Protein 1KMV (pdb70)

B-factor: mean 22.67, std 14.04, range [7.05, 94.53]

Organism: Homo sapiens (NCBI:txid9606)

CATH classification: 3.40.430.10

Radius of gyration: 15.72 Å; Cα contacts (8 Å, |Δi|>4): 373; chains: 1; bounding box: 36×33×38 Å

Secondary structure (P-SEA, 3-state):
cccccccccccccccccccccccccccaaaaaaaaaaacccccccbbbbbbbcaaaaaaccccccccccbbbbbbbccccccccccccccccaaaaaaaaacccccccccbbbbcccaaaaaaaaacccbbbbbcccccccccccccccccccccccccccccccccccccccccccbbbbbbcc

Sequence (185 aa):
VGSLNCIVAVSQNMGIIGGKNGDLPWPPLRNEFRYFQRMTTTSSVEGKQNLVIMGKKTWFSIPEKNRPLKGRINLVLSRELKEPPQGAHFLSRSLDDALKLTEQPELANKVDMVWIVGGSSVYKEAMNHPGHLKLFVTRIMQDFESDTFFPEIDLEKYKLLPEYPGVLSDVQEEKGIKYKFEVYEKN

Solvent-accessible surface area: 9937 Å² total

InterPro domains:
  IPR001796 Dihydrofolate reductase domain [PF00186] (5-185)
  IPR001796 Dihydrofolate reductase domain [PS51330] (4-185)
  IPR001796 Dihydrofolate reductase domain [cd00209] (5-184)
  IPR012259 Dihydrofolate reductase [PTHR48069] (5-186)
  IPR017925 Dihydrofolate reductase conserved site [PS00075] (16-39)
  IPR024072 Dihydrofolate reductase-like domain superfamily [G3DSA:3.40.430.10] (2-187)
  IPR024072 Dihydrofolate reductase-like domain superfamily [SSF53597] (5-185)

GO terms:
  GO:0005657 replication fork (C, IDA)
  GO:0006207 'de novo' pyrimidine nucleobase biosynthetic process (P, IDA)
  GO:0006260 DNA replication (P, IDA)
  GO:0003729 mRNA binding (F, IDA)
  GO:0004146 dihydrofolate reductase activity (F, IDA)
  GO:0046653 tetrahydrofolate metabolic process (P, IDA)
  GO:0005634 nucleus (C, EXP)
  GO:0004146 dihydrofolate reductase activity (F, EXP)
  GO:0005515 protein binding (F, IPI)
  GO:0005739 mitochondrion (C, HTP)
  GO:0005829 cytosol (C, TAS)
  GO:0070402 NADPH binding (F, IDA)
  GO:0005542 folic acid binding (F, IDA)
  GO:0046452 dihydrofolate metabolic process (P, IDA)
  GO:0046654 tetrahydrofolate biosynthetic process (P, IDA)
  GO:0006729 tetrahydrobiopterin biosynthetic process (P, IMP)
  GO:0000900 mRNA regulatory element binding translation repressor activity (F, IDA)
  GO:0017148 negative regulation of translation (P, IDA)
  GO:1990825 sequence-specific mRNA binding (F, IDA)

Foldseek 3Di:
DAEAEEEAEAEPVQFAAAPLEGLDPDDVVVVVVVLCVQFDDPDPQAGAEEEEEPSVQVRDPPVCPPPPNHQYEYADPPDPADPPRHDYYDPAVVVVVVVCVDPVHVVRHYYYYYYDDAVNLVRSVPDPDKYKYKYKYFHHDGDHDGGHDDDDCVFKDWDPDDPPADQDWDDDPRIIIGIIMIIGD

Structure (mmCIF, N/CA/C/O backbone):
data_1KMV
#
_entry.id   1KMV
#
_cell.length_a   41.300
_cell.length_b   54.990
_cell.length_c   82.680
_cell.angle_alpha   90.00
_cell.angle_beta   90.00
_cell.angle_gamma   90.00
#
_symmetry.space_group_name_H-M   'P 21 21 21'
#
loop_
_entity.id
_entity.type
_entity.pdbx_description
1 polymer 'DIHYDROFOLATE REDUCTASE'
2 non-polymer 'SULFATE ION'
3 non-polymer (Z)-6-(2-[2,5-DIMETHOXYPHENYL]ETHEN-1-YL)-2,4-DIAMINO-5-METHYLPYRIDO[2,3-D]PYRIMIDINE
4 non-polymer 'NADPH DIHYDRO-NICOTINAMIDE-ADENINE-DINUCLEOTIDE PHOSPHATE'
5 non-polymer 'DIMETHYL SULFOXIDE'
6 water water
#
loop_
_atom_site.group_PDB
_atom_site.id
_atom_site.type_symbol
_atom_site.label_atom_id
_atom_site.label_alt_id
_atom_site.label_comp_id
_atom_site.label_asym_id
_atom_site.label_entity_id
_atom_site.label_seq_id
_atom_site.pdbx_PDB_ins_code
_atom_site.Cartn_x
_atom_site.Cartn_y
_atom_site.Cartn_z
_atom_site.occupancy
_atom_site.B_iso_or_equiv
_atom_site.auth_seq_id
_atom_site.auth_comp_id
_atom_site.auth_asym_id
_atom_site.auth_atom_id
_atom_site.pdbx_PDB_model_num
ATOM 1 N N . VAL A 1 1 ? 35.807 21.993 40.430 1.00 64.50 1 VAL A N 1
ATOM 2 C CA . VAL A 1 1 ? 34.583 22.486 39.805 1.00 51.73 1 VAL A CA 1
ATOM 3 C C . VAL A 1 1 ? 34.687 22.279 38.291 1.00 48.51 1 VAL A C 1
ATOM 4 O O . VAL A 1 1 ? 35.615 22.644 37.557 1.00 54.83 1 VAL A O 1
ATOM 8 N N . GLY A 1 2 ? 33.630 21.600 37.815 1.00 35.80 2 GLY A N 1
ATOM 9 C CA . GLY A 1 2 ? 33.683 21.133 36.455 1.00 39.39 2 GLY A CA 1
ATOM 10 C C . GLY A 1 2 ? 33.208 22.128 35.424 1.00 32.73 2 GLY A C 1
ATOM 11 O O . GLY A 1 2 ? 33.544 23.307 35.401 1.00 49.50 2 GLY A O 1
ATOM 12 N N . SER A 1 3 ? 32.424 21.588 34.490 1.00 26.07 3 SER A N 1
ATOM 13 C CA . SER A 1 3 ? 32.046 22.345 33.319 1.00 22.44 3 SER A CA 1
ATOM 14 C C . SER A 1 3 ? 30.899 23.321 33.552 1.00 18.05 3 SER A C 1
ATOM 15 O O . SER A 1 3 ? 30.190 23.109 34.520 1.00 19.12 3 SER A O 1
ATOM 18 N N . LEU A 1 4 ? 30.770 24.267 32.669 1.00 17.60 4 LEU A N 1
ATOM 19 C CA . LEU A 1 4 ? 29.689 25.281 32.594 1.00 15.55 4 LEU A CA 1
ATOM 20 C C . LEU A 1 4 ? 28.771 24.970 31.426 1.00 13.40 4 LEU A C 1
ATOM 21 O O . LEU A 1 4 ? 29.165 24.710 30.272 1.00 14.92 4 LEU A O 1
ATOM 26 N N . ASN A 1 5 ? 27.487 24.870 31.681 1.00 10.23 5 ASN A N 1
ATOM 27 C CA . ASN A 1 5 ? 26.474 24.361 30.800 1.00 10.42 5 ASN A CA 1
ATOM 28 C C . ASN A 1 5 ? 25.213 25.212 30.970 1.00 10.42 5 ASN A C 1
ATOM 29 O O . ASN A 1 5 ? 24.930 25.606 32.089 1.00 13.36 5 ASN A O 1
ATOM 34 N N . CYS A 1 6 ? 24.494 25.437 29.904 1.00 9.48 6 CYS A N 1
ATOM 35 C CA . CYS A 1 6 ? 23.165 25.984 29.939 1.00 8.66 6 CYS A CA 1
ATOM 36 C C . CYS A 1 6 ? 22.189 24.910 29.512 1.00 8.07 6 CYS A C 1
ATOM 37 O O . CYS A 1 6 ? 22.524 24.086 28.660 1.00 8.86 6 CYS A O 1
ATOM 40 N N . ILE A 1 7 ? 21.009 24.925 30.066 1.00 7.46 7 ILE A N 1
ATOM 41 C CA . ILE A 1 7 ? 19.937 24.006 29.653 1.00 7.33 7 ILE A CA 1
ATOM 42 C C . ILE A 1 7 ? 18.652 24.799 29.562 1.00 7.05 7 ILE A C 1
ATOM 43 O O . ILE A 1 7 ? 18.350 25.601 30.460 1.00 7.49 7 ILE A O 1
ATOM 48 N N . VAL A 1 8 ? 17.932 24.610 28.467 1.00 7.16 8 VAL A N 1
ATOM 49 C CA . VAL A 1 8 ? 16.722 25.355 28.152 1.00 7.18 8 VAL A CA 1
ATOM 50 C C . VAL A 1 8 ? 15.809 24.489 27.321 1.00 7.41 8 VAL A C 1
ATOM 51 O O . VAL A 1 8 ? 16.264 23.610 26.582 1.00 8.02 8 VAL A O 1
ATOM 55 N N . ALA A 1 9 ? 14.524 24.781 27.386 1.00 8.40 9 ALA A N 1
ATOM 56 C CA . ALA A 1 9 ? 13.510 24.315 26.443 1.00 8.75 9 ALA A CA 1
ATOM 57 C C . ALA A 1 9 ? 12.964 25.548 25.764 1.00 8.73 9 ALA A C 1
ATOM 58 O O . ALA A 1 9 ? 12.609 26.539 26.432 1.00 9.87 9 ALA A O 1
ATOM 60 N N . VAL A 1 10 ? 12.825 25.514 24.434 1.00 9.24 10 VAL A N 1
ATOM 61 C CA . VAL A 1 10 ? 12.486 26.695 23.642 1.00 9.93 10 VAL A CA 1
ATOM 62 C C . VAL A 1 10 ? 11.473 26.325 22.581 1.00 9.54 10 VAL A C 1
ATOM 63 O O . VAL A 1 10 ? 11.567 25.289 21.938 1.00 11.75 10 VAL A O 1
ATOM 70 N N . SER A 1 11 ? 10.498 27.213 22.405 1.00 10.47 11 SER A N 1
ATOM 71 C CA . SER A 1 11 ? 9.550 27.041 21.280 1.00 11.40 11 SER A CA 1
ATOM 72 C C . SER A 1 11 ? 10.223 27.402 19.965 1.00 11.85 11 SER A C 1
ATOM 73 O O . SER A 1 11 ? 11.288 27.963 19.905 1.00 11.61 11 SER A O 1
ATOM 76 N N . GLN A 1 12 ? 9.455 27.148 18.863 1.00 13.04 12 GLN A N 1
ATOM 77 C CA . GLN A 1 12 ? 9.955 27.446 17.538 1.00 14.47 12 GLN A CA 1
ATOM 78 C C . GLN A 1 12 ? 10.248 28.926 17.360 1.00 13.91 12 GLN A C 1
ATOM 79 O O . GLN A 1 12 ? 11.153 29.318 16.613 1.00 15.91 12 GLN A O 1
ATOM 87 N N . ASN A 1 13 ? 9.468 29.772 18.046 1.00 13.08 13 ASN A N 1
ATOM 88 C CA . ASN A 1 13 ? 9.629 31.209 18.034 1.00 15.47 13 ASN A CA 1
ATOM 89 C C . ASN A 1 13 ? 10.571 31.704 19.142 1.00 13.77 13 ASN A C 1
ATOM 90 O O . ASN A 1 13 ? 10.565 32.900 19.469 1.00 15.25 13 ASN A O 1
ATOM 95 N N . MET A 1 14 ? 11.365 30.825 19.687 1.00 11.84 14 MET A N 1
ATOM 96 C CA . MET A 1 14 ? 12.422 31.097 20.643 1.00 11.66 14 MET A CA 1
ATOM 97 C C . MET A 1 14 ? 11.897 31.483 22.022 1.00 11.04 14 MET A C 1
ATOM 98 O O . MET A 1 14 ? 12.625 32.020 22.866 1.00 11.68 14 MET A O 1
ATOM 103 N N . GLY A 1 15 ? 10.637 31.159 22.285 1.00 10.69 15 GLY A N 1
ATOM 104 C CA . GLY A 1 15 ? 10.064 31.500 23.565 1.00 10.86 15 GLY A CA 1
ATOM 105 C C . GLY A 1 15 ? 10.400 30.550 24.674 1.00 9.94 15 GLY A C 1
ATOM 106 O O . GLY A 1 15 ? 10.526 29.348 24.457 1.00 10.88 15 GLY A O 1
ATOM 107 N N . ILE A 1 16 ? 10.623 31.108 25.850 1.00 10.30 16 ILE A N 1
ATOM 108 C CA A ILE A 1 16 ? 10.939 30.284 27.029 0.50 11.34 16 ILE A CA 1
ATOM 109 C CA B ILE A 1 16 ? 10.924 30.384 27.081 0.50 11.04 16 ILE A CA 1
ATOM 110 C C A ILE A 1 16 ? 9.878 30.466 28.118 0.50 13.49 16 ILE A C 1
ATOM 111 C C B ILE A 1 16 ? 10.106 30.845 28.280 0.50 14.66 16 ILE A C 1
ATOM 112 O O A ILE A 1 16 ? 9.662 29.508 28.885 0.50 9.98 16 ILE A O 1
ATOM 113 O O B ILE A 1 16 ? 10.376 30.528 29.460 0.50 12.42 16 ILE A O 1
ATOM 118 N N A GLY A 1 17 ? 9.233 31.646 28.232 0.50 10.99 17 GLY A N 1
ATOM 119 N N B GLY A 1 17 ? 9.052 31.657 28.012 0.50 14.47 17 GLY A N 1
ATOM 120 C CA A GLY A 1 17 ? 8.296 32.019 29.269 0.50 14.96 17 GLY A CA 1
ATOM 121 C CA B GLY A 1 17 ? 8.284 31.999 29.228 0.50 14.95 17 GLY A CA 1
ATOM 122 C C . GLY A 1 17 ? 7.128 32.870 28.774 1.00 15.12 17 GLY A C 1
ATOM 123 O O . GLY A 1 17 ? 7.225 33.541 27.757 1.00 14.48 17 GLY A O 1
ATOM 124 N N . LYS A 1 18 ? 6.038 32.835 29.576 1.00 16.08 18 LYS A N 1
ATOM 125 C CA . LYS A 1 18 ? 4.858 33.657 29.310 1.00 17.84 18 LYS A CA 1
ATOM 126 C C . LYS A 1 18 ? 4.241 33.921 30.677 1.00 19.03 18 LYS A C 1
ATOM 127 O O . LYS A 1 18 ? 3.852 32.986 31.367 1.00 20.77 18 LYS A O 1
ATOM 133 N N . ASN A 1 19 ? 4.139 35.174 31.074 1.00 21.99 19 ASN A N 1
ATOM 134 C CA . ASN A 1 19 ? 3.529 35.546 32.355 1.00 28.65 19 ASN A CA 1
ATOM 135 C C . ASN A 1 19 ? 4.069 34.754 33.522 1.00 30.47 19 ASN A C 1
ATOM 136 O O . ASN A 1 19 ? 3.359 34.350 34.430 1.00 34.74 19 ASN A O 1
ATOM 141 N N . GLY A 1 20 ? 5.360 34.505 33.544 1.00 24.81 20 GLY A N 1
ATOM 142 C CA . GLY A 1 20 ? 6.042 33.840 34.640 1.00 28.17 20 GLY A CA 1
ATOM 143 C C . GLY A 1 20 ? 5.865 32.348 34.681 1.00 28.31 20 GLY A C 1
ATOM 144 O O . GLY A 1 20 ? 6.282 31.716 35.657 1.00 35.67 20 GLY A O 1
ATOM 145 N N . ASP A 1 21 ? 5.305 31.751 33.653 1.00 23.70 21 ASP A N 1
ATOM 146 C CA . ASP A 1 21 ? 5.139 30.321 33.517 1.00 21.65 21 ASP A CA 1
ATOM 147 C C . ASP A 1 21 ? 5.699 29.891 32.175 1.00 17.68 21 ASP A C 1
ATOM 148 O O . ASP A 1 21 ? 6.168 30.695 31.376 1.00 15.24 21 ASP A O 1
ATOM 150 N N . LEU A 1 22 ? 5.580 28.567 31.984 1.00 19.56 22 LEU A N 1
ATOM 151 C CA . LEU A 1 22 ? 5.988 28.064 30.666 1.00 17.41 22 LEU A CA 1
ATOM 152 C C . LEU A 1 22 ? 5.011 28.433 29.574 1.00 18.59 22 LEU A C 1
ATOM 153 O O . LEU A 1 22 ? 3.818 28.584 29.904 1.00 19.62 22 LEU A O 1
ATOM 158 N N . PRO A 1 23 ? 5.466 28.621 28.355 1.00 16.87 23 PRO A N 1
ATOM 159 C CA . PRO A 1 23 ? 4.518 28.955 27.265 1.00 18.34 23 PRO A CA 1
ATOM 160 C C . PRO A 1 23 ? 3.646 27.769 26.893 1.00 18.63 23 PRO A C 1
ATOM 161 O O . PRO A 1 23 ? 2.606 28.010 26.283 1.00 20.26 23 PRO A O 1
ATOM 165 N N . TRP A 1 24 ? 4.089 26.555 27.158 1.00 16.69 24 TRP A N 1
ATOM 166 C CA . TRP A 1 24 ? 3.426 25.292 26.817 1.00 18.04 24 TRP A CA 1
ATOM 167 C C . TRP A 1 24 ? 2.911 24.637 28.064 1.00 17.81 24 TRP A C 1
ATOM 168 O O . TRP A 1 24 ? 3.347 24.905 29.193 1.00 19.11 24 TRP A O 1
ATOM 179 N N . PRO A 1 25 ? 1.981 23.709 27.924 1.00 19.33 25 PRO A N 1
ATOM 180 C CA . PRO A 1 25 ? 1.547 22.949 29.099 1.00 20.63 25 PRO A CA 1
ATOM 181 C C . PRO A 1 25 ? 2.733 22.136 29.613 1.00 19.28 25 PRO A C 1
ATOM 182 O O . PRO A 1 25 ? 3.695 21.860 28.927 1.00 19.56 25 PRO A O 1
ATOM 189 N N . PRO A 1 26 ? 2.644 21.685 30.874 1.00 19.88 26 PRO A N 1
ATOM 190 C CA . PRO A 1 26 ? 3.720 20.914 31.454 1.00 20.23 26 PRO A CA 1
ATOM 191 C C . PRO A 1 26 ? 3.958 19.630 30.677 1.00 17.47 26 PRO A C 1
ATOM 192 O O . PRO A 1 26 ? 3.091 18.848 30.320 1.00 21.00 26 PRO A O 1
ATOM 196 N N . LEU A 1 27 ? 5.224 19.383 30.342 1.00 17.28 27 LEU A N 1
ATOM 197 C CA . LEU A 1 27 ? 5.694 18.179 29.701 1.00 15.29 27 LEU A CA 1
ATOM 198 C C . LEU A 1 27 ? 6.578 17.375 30.640 1.00 14.93 27 LEU A C 1
ATOM 199 O O . LEU A 1 27 ? 7.759 17.603 30.801 1.00 14.37 27 LEU A O 1
ATOM 204 N N . ARG A 1 28 ? 5.961 16.404 31.339 1.00 17.12 28 ARG A N 1
ATOM 205 C CA . ARG A 1 28 ? 6.625 15.750 32.460 1.00 17.43 28 ARG A CA 1
ATOM 206 C C . ARG A 1 28 ? 7.926 15.091 32.076 1.00 15.91 28 ARG A C 1
ATOM 207 O O . ARG A 1 28 ? 8.932 15.148 32.777 1.00 16.84 28 ARG A O 1
ATOM 215 N N . ASN A 1 29 ? 7.927 14.468 30.904 1.00 14.80 29 ASN A N 1
ATOM 216 C CA . ASN A 1 29 ? 9.135 13.775 30.514 1.00 14.66 29 ASN A CA 1
ATOM 217 C C . ASN A 1 29 ? 10.267 14.704 30.059 1.00 12.67 29 ASN A C 1
ATOM 218 O O . ASN A 1 29 ? 11.455 14.389 30.157 1.00 13.28 29 ASN A O 1
ATOM 223 N N . GLU A 1 30 ? 9.924 15.894 29.585 1.00 11.61 30 GLU A N 1
ATOM 224 C CA . GLU A 1 30 ? 10.939 16.940 29.365 1.00 10.64 30 GLU A CA 1
ATOM 225 C C . GLU A 1 30 ? 11.533 17.385 30.696 1.00 10.40 30 GLU A C 1
ATOM 226 O O . GLU A 1 30 ? 12.749 17.569 30.803 1.00 10.41 30 GLU A O 1
ATOM 232 N N . PHE A 1 31 ? 10.717 17.548 31.709 1.00 11.07 31 PHE A N 1
ATOM 233 C CA . PHE A 1 31 ? 11.223 17.820 33.048 1.00 10.61 31 PHE A CA 1
ATOM 234 C C . PHE A 1 31 ? 12.141 16.704 33.546 1.00 9.63 31 PHE A C 1
ATOM 235 O O . PHE A 1 31 ? 13.123 16.984 34.219 1.00 10.21 31 PHE A O 1
ATOM 243 N N . ARG A 1 32 ? 11.802 15.465 33.226 1.00 10.67 32 ARG A N 1
ATOM 244 C CA . ARG A 1 32 ? 12.632 14.351 33.646 1.00 11.47 32 ARG A CA 1
ATOM 245 C C . ARG A 1 32 ? 14.004 14.396 32.986 1.00 10.50 32 ARG A C 1
ATOM 246 O O . ARG A 1 32 ? 15.042 14.061 33.605 1.00 11.43 32 ARG A O 1
ATOM 261 N N . TYR A 1 33 ? 14.046 14.789 31.712 1.00 9.99 33 TYR A N 1
ATOM 262 C CA . TYR A 1 33 ? 15.320 14.972 31.038 1.00 9.98 33 TYR A CA 1
ATOM 263 C C . TYR A 1 33 ? 16.114 16.051 31.723 1.00 8.62 33 TYR A C 1
ATOM 264 O O . TYR A 1 33 ? 17.306 15.888 32.028 1.00 9.06 33 TYR A O 1
ATOM 273 N N . PHE A 1 34 ? 15.520 17.198 31.984 1.00 8.27 34 PHE A N 1
ATOM 274 C CA . PHE A 1 34 ? 16.175 18.275 32.731 1.00 8.57 34 PHE A CA 1
ATOM 275 C C . PHE A 1 34 ? 16.740 17.744 34.044 1.00 8.48 34 PHE A C 1
ATOM 276 O O . PHE A 1 34 ? 17.849 18.097 34.430 1.00 8.39 34 PHE A O 1
ATOM 284 N N . GLN A 1 35 ? 15.921 17.007 34.775 1.00 8.79 35 GLN A N 1
ATOM 285 C CA . GLN A 1 35 ? 16.331 16.484 36.084 1.00 9.39 35 GLN A CA 1
ATOM 286 C C . GLN A 1 35 ? 17.570 15.629 35.948 1.00 9.07 35 GLN A C 1
ATOM 287 O O . GLN A 1 35 ? 18.524 15.709 36.710 1.00 10.03 35 GLN A O 1
ATOM 293 N N . ARG A 1 36 ? 17.562 14.718 34.958 1.00 9.65 36 ARG A N 1
ATOM 294 C CA . ARG A 1 36 ? 18.652 13.799 34.831 1.00 10.19 36 ARG A CA 1
ATOM 295 C C . ARG A 1 36 ? 19.940 14.537 34.465 1.00 9.75 36 ARG A C 1
ATOM 296 O O . ARG A 1 36 ? 21.027 14.280 34.986 1.00 11.08 36 ARG A O 1
ATOM 304 N N . MET A 1 37 ? 19.805 15.456 33.493 1.00 9.54 37 MET A N 1
ATOM 305 C CA . MET A 1 37 ? 21.018 16.144 33.035 1.00 9.62 37 MET A CA 1
ATOM 306 C C . MET A 1 37 ? 21.636 17.000 34.125 1.00 9.06 37 MET A C 1
ATOM 307 O O . MET A 1 37 ? 22.823 17.040 34.317 1.00 9.44 37 MET A O 1
ATOM 312 N N . THR A 1 38 ? 20.766 17.768 34.833 1.00 8.43 38 THR A N 1
ATOM 313 C CA . THR A 1 38 ? 21.281 18.690 35.842 1.00 8.29 38 THR A CA 1
ATOM 314 C C . THR A 1 38 ? 21.689 17.990 37.119 1.00 8.54 38 THR A C 1
ATOM 315 O O . THR A 1 38 ? 22.516 18.550 37.859 1.00 9.79 38 THR A O 1
ATOM 319 N N . THR A 1 39 ? 21.203 16.794 37.407 1.00 9.14 39 THR A N 1
ATOM 320 C CA . THR A 1 39 ? 21.525 16.187 38.703 1.00 10.01 39 THR A CA 1
ATOM 321 C C . THR A 1 39 ? 22.723 15.259 38.606 1.00 11.43 39 THR A C 1
ATOM 322 O O . THR A 1 39 ? 23.423 15.036 39.609 1.00 13.03 39 THR A O 1
ATOM 329 N N . THR A 1 40 ? 22.944 14.659 37.474 1.00 11.26 40 THR A N 1
ATOM 330 C CA . THR A 1 40 ? 23.933 13.597 37.368 1.00 12.77 40 THR A CA 1
ATOM 331 C C . THR A 1 40 ? 25.347 14.130 37.335 1.00 12.69 40 THR A C 1
ATOM 332 O O . THR A 1 40 ? 25.705 14.945 36.518 1.00 12.94 40 THR A O 1
ATOM 336 N N . SER A 1 41 ? 26.167 13.624 38.262 1.00 14.74 41 SER A N 1
ATOM 337 C CA . SER A 1 41 ? 27.578 13.862 38.307 1.00 16.14 41 SER A CA 1
ATOM 338 C C . SER A 1 41 ? 28.338 12.556 38.235 1.00 14.60 41 SER A C 1
ATOM 339 O O . SER A 1 41 ? 27.949 11.578 38.861 1.00 17.01 41 SER A O 1
ATOM 342 N N . SER A 1 42 ? 29.446 12.489 37.537 1.00 15.11 42 SER A N 1
ATOM 343 C CA . SER A 1 42 ? 30.314 11.321 37.494 1.00 17.09 42 SER A CA 1
ATOM 344 C C . SER A 1 42 ? 31.211 11.237 38.716 1.00 15.78 42 SER A C 1
ATOM 345 O O . SER A 1 42 ? 31.842 10.186 38.920 1.00 18.05 42 SER A O 1
ATOM 348 N N . VAL A 1 43 ? 31.316 12.267 39.553 1.00 14.29 43 VAL A N 1
ATOM 349 C CA . VAL A 1 43 ? 32.236 12.309 40.673 1.00 14.57 43 VAL A CA 1
ATOM 350 C C . VAL A 1 43 ? 31.479 12.045 41.949 1.00 13.40 43 VAL A C 1
ATOM 351 O O . VAL A 1 43 ? 30.509 12.748 42.322 1.00 15.63 43 VAL A O 1
ATOM 355 N N . GLU A 1 44 ? 31.843 10.993 42.628 1.00 13.19 44 GLU A N 1
ATOM 356 C CA . GLU A 1 44 ? 31.098 10.557 43.789 1.00 12.17 44 GLU A CA 1
ATOM 357 C C . GLU A 1 44 ? 31.163 11.596 44.875 1.00 12.23 44 GLU A C 1
ATOM 358 O O . GLU A 1 44 ? 32.193 12.226 45.121 1.00 15.10 44 GLU A O 1
ATOM 364 N N . GLY A 1 45 ? 30.022 11.803 45.518 1.00 12.61 45 GLY A N 1
ATOM 365 C CA . GLY A 1 45 ? 29.939 12.724 46.606 1.00 13.54 45 GLY A CA 1
ATOM 366 C C . GLY A 1 45 ? 29.630 14.161 46.207 1.00 12.72 45 GLY A C 1
ATOM 367 O O . GLY A 1 45 ? 29.195 14.950 47.063 1.00 18.27 45 GLY A O 1
ATOM 368 N N . LYS A 1 46 ? 29.869 14.544 45.002 1.00 12.74 46 LYS A N 1
ATOM 369 C CA . LYS A 1 46 ? 29.632 15.940 44.615 1.00 13.50 46 LYS A CA 1
ATOM 370 C C . LYS A 1 46 ? 28.221 16.126 44.182 1.00 11.79 46 LYS A C 1
ATOM 371 O O . LYS A 1 46 ? 27.503 15.166 43.870 1.00 14.67 46 LYS A O 1
ATOM 377 N N . GLN A 1 47 ? 27.798 17.392 44.149 1.00 11.03 47 GLN A N 1
ATOM 378 C CA . GLN A 1 47 ? 26.509 17.780 43.596 1.00 11.31 47 GLN A CA 1
ATOM 379 C C . GLN A 1 47 ? 26.796 18.785 42.492 1.00 10.22 47 GLN A C 1
ATOM 380 O O . GLN A 1 47 ? 27.740 19.564 42.581 1.00 11.36 47 GLN A O 1
ATOM 386 N N . ASN A 1 48 ? 25.918 18.833 41.535 1.00 9.63 48 ASN A N 1
ATOM 387 C CA . ASN A 1 48 ? 25.929 19.939 40.582 1.00 8.91 48 ASN A CA 1
ATOM 388 C C . ASN A 1 48 ? 25.266 21.156 41.167 1.00 9.19 48 ASN A C 1
ATOM 389 O O . ASN A 1 48 ? 24.418 21.042 42.040 1.00 10.60 48 ASN A O 1
ATOM 394 N N . LEU A 1 49 ? 25.670 22.320 40.668 1.00 9.32 49 LEU A N 1
ATOM 395 C CA . LEU A 1 49 ? 25.119 23.603 41.018 1.00 10.48 49 LEU A CA 1
ATOM 396 C C . LEU A 1 49 ? 24.165 24.054 39.925 1.00 9.49 49 LEU A C 1
ATOM 397 O O . LEU A 1 49 ? 24.549 24.028 38.748 1.00 11.28 49 LEU A O 1
ATOM 402 N N . VAL A 1 50 ? 22.951 24.443 40.286 1.00 9.19 50 VAL A N 1
ATOM 403 C CA . VAL A 1 50 ? 22.002 25.053 39.351 1.00 8.67 50 VAL A CA 1
ATOM 404 C C . VAL A 1 50 ? 21.920 26.522 39.727 1.00 9.25 50 VAL A C 1
ATOM 405 O O . VAL A 1 50 ? 21.694 26.876 40.874 1.00 10.59 50 VAL A O 1
ATOM 409 N N . ILE A 1 51 ? 22.068 27.372 38.700 1.00 8.83 51 ILE A N 1
ATOM 410 C CA . ILE A 1 51 ? 21.992 28.814 38.829 1.00 9.30 51 ILE A CA 1
ATOM 411 C C . ILE A 1 51 ? 20.784 29.281 38.045 1.00 8.62 51 ILE A C 1
ATOM 412 O O . ILE A 1 51 ? 20.655 28.929 36.868 1.00 9.49 51 ILE A O 1
ATOM 417 N N . MET A 1 52 ? 19.995 30.121 38.662 1.00 9.75 52 MET A N 1
ATOM 418 C CA . MET A 1 52 ? 18.772 30.601 38.012 1.00 9.64 52 MET A CA 1
ATOM 419 C C . MET A 1 52 ? 18.440 31.994 38.499 1.00 11.06 52 MET A C 1
ATOM 420 O O . MET A 1 52 ? 18.791 32.387 39.628 1.00 11.92 52 MET A O 1
ATOM 425 N N . GLY A 1 53 ? 17.701 32.732 37.701 1.00 10.63 53 GLY A N 1
ATOM 426 C CA . GLY A 1 53 ? 17.094 33.975 38.098 1.00 12.56 53 GLY A CA 1
ATOM 427 C C . GLY A 1 53 ? 15.927 33.753 39.011 1.00 11.63 53 GLY A C 1
ATOM 428 O O . GLY A 1 53 ? 15.361 32.669 39.214 1.00 11.86 53 GLY A O 1
ATOM 429 N N . LYS A 1 54 ? 15.473 34.894 39.587 1.00 15.09 54 LYS A N 1
ATOM 430 C CA . LYS A 1 54 ? 14.400 34.849 40.538 1.00 16.73 54 LYS A CA 1
ATOM 431 C C . LYS A 1 54 ? 13.072 34.419 39.939 1.00 16.96 54 LYS A C 1
ATOM 432 O O . LYS A 1 54 ? 12.294 33.654 40.532 1.00 18.03 54 LYS A O 1
ATOM 438 N N . LYS A 1 55 ? 12.729 34.855 38.733 1.00 16.36 55 LYS A N 1
ATOM 439 C CA . LYS A 1 55 ? 11.469 34.436 38.163 1.00 16.46 55 LYS A CA 1
ATOM 440 C C . LYS A 1 55 ? 11.494 32.957 37.857 1.00 14.43 55 LYS A C 1
ATOM 441 O O . LYS A 1 55 ? 10.480 32.272 37.990 1.00 16.78 55 LYS A O 1
ATOM 447 N N . THR A 1 56 ? 12.642 32.420 37.411 1.00 12.50 56 THR A N 1
ATOM 448 C CA . THR A 1 56 ? 12.737 30.991 37.159 1.00 12.48 56 THR A CA 1
ATOM 449 C C . THR A 1 56 ? 12.528 30.211 38.459 1.00 12.69 56 THR A C 1
ATOM 450 O O . THR A 1 56 ? 11.763 29.232 38.485 1.00 13.51 56 THR A O 1
ATOM 454 N N . TRP A 1 57 ? 13.162 30.652 39.552 1.00 12.43 57 TRP A N 1
ATOM 455 C CA . TRP A 1 57 ? 12.945 30.000 40.856 1.00 13.25 57 TRP A CA 1
ATOM 456 C C . TRP A 1 57 ? 11.476 29.904 41.173 1.00 13.68 57 TRP A C 1
ATOM 457 O O . TRP A 1 57 ? 10.951 28.834 41.489 1.00 14.35 57 TRP A O 1
ATOM 468 N N . PHE A 1 58 ? 10.760 31.046 41.071 1.00 16.17 58 PHE A N 1
ATOM 469 C CA . PHE A 1 58 ? 9.357 31.002 41.457 1.00 18.09 58 PHE A CA 1
ATOM 470 C C . PHE A 1 58 ? 8.466 30.322 40.434 1.00 19.07 58 PHE A C 1
ATOM 471 O O . PHE A 1 58 ? 7.301 30.011 40.754 1.00 23.59 58 PHE A O 1
ATOM 479 N N . SER A 1 59 ? 8.972 30.042 39.242 1.00 17.10 59 SER A N 1
ATOM 480 C CA . SER A 1 59 ? 8.211 29.287 38.243 1.00 19.06 59 SER A CA 1
ATOM 481 C C . SER A 1 59 ? 8.256 27.813 38.531 1.00 18.11 59 SER A C 1
ATOM 482 O O . SER A 1 59 ? 7.456 27.084 37.952 1.00 20.39 59 SER A O 1
ATOM 485 N N . ILE A 1 60 ? 9.165 27.348 39.383 1.00 15.98 60 ILE A N 1
ATOM 486 C CA . ILE A 1 60 ? 9.241 25.941 39.744 1.00 15.67 60 ILE A CA 1
ATOM 487 C C . ILE A 1 60 ? 8.225 25.643 40.834 1.00 16.41 60 ILE A C 1
ATOM 488 O O . ILE A 1 60 ? 8.165 26.408 41.801 1.00 17.35 60 ILE A O 1
ATOM 493 N N . PRO A 1 61 ? 7.429 24.595 40.672 1.00 17.40 61 PRO A N 1
ATOM 494 C CA . PRO A 1 61 ? 6.437 24.335 41.710 1.00 19.00 61 PRO A CA 1
ATOM 495 C C . PRO A 1 61 ? 7.073 24.192 43.072 1.00 17.10 61 PRO A C 1
ATOM 496 O O . PRO A 1 61 ? 8.112 23.594 43.191 1.00 16.61 61 PRO A O 1
ATOM 500 N N . GLU A 1 62 ? 6.441 24.730 44.096 1.00 19.33 62 GLU A N 1
ATOM 501 C CA . GLU A 1 62 ? 7.021 24.665 45.423 1.00 19.76 62 GLU A CA 1
ATOM 502 C C . GLU A 1 62 ? 7.364 23.235 45.845 1.00 17.77 62 GLU A C 1
ATOM 503 O O . GLU A 1 62 ? 8.363 23.124 46.576 1.00 18.51 62 GLU A O 1
ATOM 509 N N . LYS A 1 63 ? 6.609 22.213 45.415 1.00 20.49 63 LYS A N 1
ATOM 510 C CA . LYS A 1 63 ? 6.941 20.847 45.823 1.00 20.78 63 LYS A CA 1
ATOM 511 C C . LYS A 1 63 ? 8.279 20.353 45.269 1.00 18.83 63 LYS A C 1
ATOM 512 O O . LYS A 1 63 ? 8.827 19.383 45.785 1.00 23.86 63 LYS A O 1
ATOM 517 N N . ASN A 1 64 ? 8.759 21.053 44.264 1.00 16.44 64 ASN A N 1
ATOM 518 C CA . ASN A 1 64 ? 10.019 20.715 43.638 1.00 16.70 64 ASN A CA 1
ATOM 519 C C . ASN A 1 64 ? 11.153 21.651 44.027 1.00 17.09 64 ASN A C 1
ATOM 520 O O . ASN A 1 64 ? 12.234 21.581 43.415 1.00 22.27 64 ASN A O 1
ATOM 525 N N . ARG A 1 65 ? 10.936 22.529 45.026 1.00 16.39 65 ARG A N 1
ATOM 526 C CA . ARG A 1 65 ? 11.944 23.483 45.396 1.00 16.05 65 ARG A CA 1
ATOM 527 C C . ARG A 1 65 ? 12.485 23.159 46.784 1.00 18.41 65 ARG A C 1
ATOM 528 O O . ARG A 1 65 ? 11.702 22.871 47.715 1.00 19.12 65 ARG A O 1
ATOM 536 N N . PRO A 1 66 ? 13.778 23.188 47.078 1.00 15.25 66 PRO A N 1
ATOM 537 C CA . PRO A 1 66 ? 14.815 23.343 46.054 1.00 14.06 66 PRO A CA 1
ATOM 538 C C . PRO A 1 66 ? 14.874 22.113 45.166 1.00 13.56 66 PRO A C 1
ATOM 539 O O . PRO A 1 66 ? 14.379 21.042 45.546 1.00 16.19 66 PRO A O 1
ATOM 543 N N . LEU A 1 67 ? 15.441 22.271 43.976 1.00 12.33 67 LEU A N 1
ATOM 544 C CA . LEU A 1 67 ? 15.625 21.111 43.100 1.00 11.52 67 LEU A CA 1
ATOM 545 C C . LEU A 1 67 ? 16.463 20.094 43.827 1.00 11.79 67 LEU A C 1
ATOM 546 O O . LEU A 1 67 ? 17.596 20.372 44.219 1.00 12.36 67 LEU A O 1
ATOM 551 N N . LYS A 1 68 ? 15.930 18.899 44.003 1.00 12.32 68 LYS A N 1
ATOM 552 C CA . LYS A 1 68 ? 16.544 17.881 44.849 1.00 13.86 68 LYS A CA 1
ATOM 553 C C . LYS A 1 68 ? 17.864 17.428 44.290 1.00 12.78 68 LYS A C 1
ATOM 554 O O . LYS A 1 68 ? 18.038 17.231 43.060 1.00 13.02 68 LYS A O 1
ATOM 562 N N . GLY A 1 69 ? 18.829 17.180 45.160 1.00 13.32 69 GLY A N 1
ATOM 563 C CA . GLY A 1 69 ? 20.093 16.571 44.714 1.00 13.08 69 GLY A CA 1
ATOM 564 C C . GLY A 1 69 ? 21.038 17.534 44.054 1.00 11.65 69 GLY A C 1
ATOM 565 O O . GLY A 1 69 ? 22.068 17.079 43.566 1.00 12.59 69 GLY A O 1
ATOM 566 N N . ARG A 1 70 ? 20.723 18.825 44.015 1.00 10.74 70 ARG A N 1
ATOM 567 C CA . ARG A 1 70 ? 21.531 19.869 43.382 1.00 9.85 70 ARG A CA 1
ATOM 568 C C . ARG A 1 70 ? 21.639 21.018 44.373 1.00 9.80 70 ARG A C 1
ATOM 569 O O . ARG A 1 70 ? 20.722 21.252 45.177 1.00 11.45 70 ARG A O 1
ATOM 577 N N . ILE A 1 71 ? 22.705 21.767 44.317 1.00 10.19 71 ILE A N 1
ATOM 578 C CA . ILE A 1 71 ? 22.841 23.020 45.055 1.00 10.05 71 ILE A CA 1
ATOM 579 C C . ILE A 1 71 ? 22.150 24.131 44.273 1.00 9.87 71 ILE A C 1
ATOM 580 O O . ILE A 1 71 ? 22.433 24.291 43.082 1.00 11.07 71 ILE A O 1
ATOM 585 N N . ASN A 1 72 ? 21.215 24.819 44.883 1.00 10.32 72 ASN A N 1
ATOM 586 C CA . ASN A 1 72 ? 20.397 25.813 44.162 1.00 10.50 72 ASN A CA 1
ATOM 587 C C . ASN A 1 72 ? 20.840 27.234 44.512 1.00 11.01 72 ASN A C 1
ATOM 588 O O . ASN A 1 72 ? 20.770 27.619 45.694 1.00 12.89 72 ASN A O 1
ATOM 593 N N . LEU A 1 73 ? 21.198 27.987 43.516 1.00 10.83 73 LEU A N 1
ATOM 594 C CA . LEU A 1 73 ? 21.672 29.350 43.658 1.00 11.12 73 LEU A CA 1
ATOM 595 C C . LEU A 1 73 ? 20.755 30.248 42.820 1.00 11.61 73 LEU A C 1
ATOM 596 O O . LEU A 1 73 ? 20.572 29.998 41.619 1.00 12.18 73 LEU A O 1
ATOM 601 N N . VAL A 1 74 ? 20.227 31.306 43.434 1.00 12.99 74 VAL A N 1
ATOM 602 C CA . VAL A 1 74 ? 19.343 32.263 42.794 1.00 14.01 74 VAL A CA 1
ATOM 603 C C . VAL A 1 74 ? 20.098 33.570 42.611 1.00 15.14 74 VAL A C 1
ATOM 604 O O . VAL A 1 74 ? 20.785 34.025 43.530 1.00 17.53 74 VAL A O 1
ATOM 608 N N . LEU A 1 75 ? 19.950 34.166 41.440 1.00 15.37 75 LEU A N 1
ATOM 609 C CA . LEU A 1 75 ? 20.429 35.489 41.120 1.00 17.17 75 LEU A CA 1
ATOM 610 C C . LEU A 1 75 ? 19.347 36.539 41.349 1.00 19.09 75 LEU A C 1
ATOM 611 O O . LEU A 1 75 ? 18.256 36.420 40.807 1.00 20.51 75 LEU A O 1
ATOM 616 N N . SER A 1 76 ? 19.689 37.569 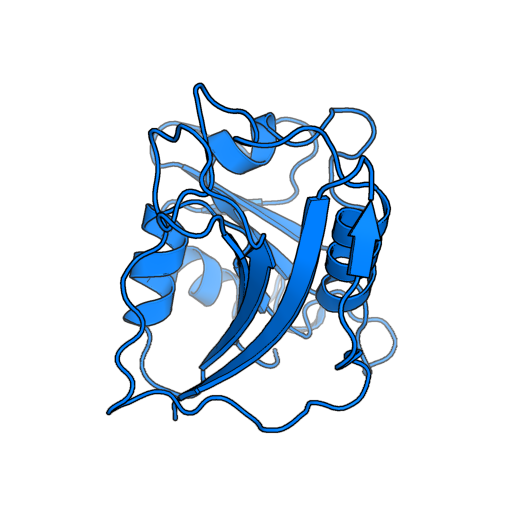42.125 1.00 23.35 76 SER A N 1
ATOM 617 C CA . SER A 1 76 ? 18.794 38.713 42.301 1.00 27.68 76 SER A CA 1
ATOM 618 C C . SER A 1 76 ? 19.645 39.902 42.756 1.00 32.17 76 SER A C 1
ATOM 619 O O . SER A 1 76 ? 20.601 39.725 43.502 1.00 32.02 76 SER A O 1
ATOM 622 N N . ARG A 1 77 ? 19.272 41.095 42.275 1.00 37.57 77 ARG A N 1
ATOM 623 C CA . ARG A 1 77 ? 19.915 42.285 42.831 1.00 48.47 77 ARG A CA 1
ATOM 624 C C . ARG A 1 77 ? 19.025 42.931 43.902 1.00 50.11 77 ARG A C 1
ATOM 625 O O . ARG A 1 77 ? 19.432 43.865 44.615 1.00 65.08 77 ARG A O 1
ATOM 629 N N . GLU A 1 78 ? 17.768 42.475 44.069 1.00 49.37 78 GLU A N 1
ATOM 630 C CA . GLU A 1 78 ? 16.852 43.091 45.052 1.00 55.37 78 GLU A CA 1
ATOM 631 C C . GLU A 1 78 ? 16.693 42.274 46.332 1.00 52.08 78 GLU A C 1
ATOM 632 O O . GLU A 1 78 ? 16.525 42.846 47.415 1.00 56.68 78 GLU A O 1
ATOM 634 N N . LEU A 1 79 ? 16.744 40.925 46.281 1.00 43.74 79 LEU A N 1
ATOM 635 C CA . LEU A 1 79 ? 16.655 40.101 47.466 1.00 39.89 79 LEU A CA 1
ATOM 636 C C . LEU A 1 79 ? 17.922 40.283 48.293 1.00 36.04 79 LEU A C 1
ATOM 637 O O . LEU A 1 79 ? 19.013 40.547 47.807 1.00 39.21 79 LEU A O 1
ATOM 642 N N . LYS A 1 80 ? 17.775 40.141 49.606 1.00 37.33 80 LYS A N 1
ATOM 643 C CA . LYS A 1 80 ? 18.973 40.248 50.437 1.00 38.06 80 LYS A CA 1
ATOM 644 C C . LYS A 1 80 ? 19.328 38.913 51.078 1.00 36.31 80 LYS A C 1
ATOM 645 O O . LYS A 1 80 ? 20.390 38.798 51.703 1.00 37.26 80 LYS A O 1
ATOM 651 N N . GLU A 1 81 ? 18.495 37.911 50.973 1.00 35.78 81 GLU A N 1
ATOM 652 C CA . GLU A 1 81 ? 18.819 36.553 51.397 1.00 34.01 81 GLU A CA 1
ATOM 653 C C . GLU A 1 81 ? 18.230 35.615 50.383 1.00 29.39 81 GLU A C 1
ATOM 654 O O . GLU A 1 81 ? 17.322 36.000 49.615 1.00 31.38 81 GLU A O 1
ATOM 660 N N . PRO A 1 82 ? 18.655 34.367 50.295 1.00 25.49 82 PRO A N 1
ATOM 661 C CA . PRO A 1 82 ? 18.070 33.482 49.287 1.00 22.96 82 PRO A CA 1
ATOM 662 C C . PRO A 1 82 ? 16.591 33.304 49.562 1.00 23.32 82 PRO A C 1
ATOM 663 O O . PRO A 1 82 ? 16.192 33.384 50.735 1.00 26.58 82 PRO A O 1
ATOM 667 N N . PRO A 1 83 ? 15.773 33.078 48.544 1.00 23.21 83 PRO A N 1
ATOM 668 C CA . PRO A 1 83 ? 14.352 32.834 48.802 1.00 23.82 83 PRO A CA 1
ATOM 669 C C . PRO A 1 83 ? 14.250 31.551 49.580 1.00 22.91 83 PRO A C 1
ATOM 670 O O . PRO A 1 83 ? 15.159 30.719 49.497 1.00 22.21 83 PRO A O 1
ATOM 674 N N . GLN A 1 84 ? 13.193 31.439 50.360 1.00 24.36 84 GLN A N 1
ATOM 675 C CA . GLN A 1 84 ? 13.070 30.245 51.189 1.00 26.47 84 GLN A CA 1
ATOM 676 C C . GLN A 1 84 ? 13.210 28.961 50.383 1.00 22.31 84 GLN A C 1
ATOM 677 O O . GLN A 1 84 ? 12.505 28.772 49.382 1.00 21.78 84 GLN A O 1
ATOM 683 N N . GLY A 1 85 ? 14.135 28.124 50.828 1.00 22.58 85 GLY A N 1
ATOM 684 C CA . GLY A 1 85 ? 14.464 26.861 50.201 1.00 20.22 85 GLY A CA 1
ATOM 685 C C . GLY A 1 85 ? 15.689 26.877 49.384 1.00 17.79 85 GLY A C 1
ATOM 686 O O . GLY A 1 85 ? 16.306 25.816 49.173 1.00 18.56 85 GLY A O 1
ATOM 687 N N . ALA A 1 86 ? 16.056 28.034 48.845 1.00 17.10 86 ALA A N 1
ATOM 688 C CA . ALA A 1 86 ? 17.308 28.105 48.067 1.00 15.85 86 ALA A CA 1
ATOM 689 C C . ALA A 1 86 ? 18.527 28.054 48.958 1.00 15.55 86 ALA A C 1
ATOM 690 O O . ALA A 1 86 ? 18.513 28.446 50.123 1.00 20.06 86 ALA A O 1
ATOM 692 N N . HIS A 1 87 ? 19.654 27.627 48.420 1.00 14.56 87 HIS A N 1
ATOM 693 C CA . HIS A 1 87 ? 20.893 27.510 49.191 1.00 15.30 87 HIS A CA 1
ATOM 694 C C . HIS A 1 87 ? 21.750 28.755 49.190 1.00 14.92 87 HIS A C 1
ATOM 695 O O . HIS A 1 87 ? 22.392 29.080 50.208 1.00 16.36 87 HIS A O 1
ATOM 702 N N . PHE A 1 88 ? 21.806 29.481 48.083 1.00 14.40 88 PHE A N 1
ATOM 703 C CA . PHE A 1 88 ? 22.655 30.604 47.911 1.00 14.87 88 PHE A CA 1
ATOM 704 C C . PHE A 1 88 ? 21.979 31.687 47.066 1.00 15.39 88 PHE A C 1
ATOM 705 O O . PHE A 1 88 ? 21.102 31.392 46.282 1.00 14.59 88 PHE A O 1
ATOM 713 N N . LEU A 1 89 ? 22.435 32.927 47.231 1.00 16.58 89 LEU A N 1
ATOM 714 C CA . LEU A 1 89 ? 22.017 34.082 46.499 1.00 18.34 89 LEU A CA 1
ATOM 715 C C . LEU A 1 89 ? 23.231 34.838 45.989 1.00 19.34 89 LEU A C 1
ATOM 716 O O . LEU A 1 89 ? 24.194 35.067 46.801 1.00 21.75 89 LEU A O 1
ATOM 721 N N . SER A 1 90 ? 23.228 35.251 44.739 1.00 19.21 90 SER A N 1
ATOM 722 C CA . SER A 1 90 ? 24.305 36.088 44.216 1.00 20.84 90 SER A CA 1
ATOM 723 C C . SER A 1 90 ? 23.695 37.215 43.383 1.00 24.29 90 SER A C 1
ATOM 724 O O . SER A 1 90 ? 22.551 37.051 42.913 1.00 21.65 90 SER A O 1
ATOM 727 N N . ARG A 1 91 ? 24.435 38.292 43.195 1.00 24.91 91 ARG A N 1
ATOM 728 C CA . ARG A 1 91 ? 23.944 39.445 42.399 1.00 28.91 91 ARG A CA 1
ATOM 729 C C . ARG A 1 91 ? 24.207 39.324 40.910 1.00 32.32 91 ARG A C 1
ATOM 730 O O . ARG A 1 91 ? 23.637 40.089 40.145 1.00 42.85 91 ARG A O 1
ATOM 738 N N . SER A 1 92 ? 25.073 38.413 40.500 1.00 27.85 92 SER A N 1
ATOM 739 C CA . SER A 1 92 ? 25.468 38.314 39.109 1.00 29.65 92 SER A CA 1
ATOM 740 C C . SER A 1 92 ? 26.005 36.933 38.858 1.00 26.32 92 SER A C 1
ATOM 741 O O . SER A 1 92 ? 26.421 36.235 39.772 1.00 22.07 92 SER A O 1
ATOM 744 N N . LEU A 1 93 ? 25.958 36.518 37.609 1.00 27.05 93 LEU A N 1
ATOM 745 C CA . LEU A 1 93 ? 26.567 35.236 37.322 1.00 26.02 93 LEU A CA 1
ATOM 746 C C . LEU A 1 93 ? 28.043 35.275 37.673 1.00 25.88 93 LEU A C 1
ATOM 747 O O . LEU A 1 93 ? 28.567 34.288 38.172 1.00 23.16 93 LEU A O 1
ATOM 752 N N . ASP A 1 94 ? 28.798 36.340 37.418 1.00 31.00 94 ASP A N 1
ATOM 753 C CA . ASP A 1 94 ? 30.223 36.330 37.718 1.00 32.07 94 ASP A CA 1
ATOM 754 C C . ASP A 1 94 ? 30.420 36.104 39.214 1.00 28.55 94 ASP A C 1
ATOM 755 O O . ASP A 1 94 ? 31.323 35.419 39.668 1.00 30.35 94 ASP A O 1
ATOM 760 N N . ASP A 1 95 ? 29.573 36.735 40.018 1.00 30.27 95 ASP A N 1
ATOM 761 C CA . ASP A 1 95 ? 29.729 36.522 41.438 1.00 29.31 95 ASP A CA 1
ATOM 762 C C . ASP A 1 95 ? 29.359 35.105 41.848 1.00 23.03 95 ASP A C 1
ATOM 763 O O . ASP A 1 95 ? 29.963 34.574 42.774 1.00 24.96 95 ASP A O 1
ATOM 768 N N . ALA A 1 96 ? 28.352 34.522 41.220 1.00 21.01 96 ALA A N 1
ATOM 769 C CA . ALA A 1 96 ? 28.014 33.124 41.512 1.00 18.43 96 ALA A CA 1
ATOM 770 C C . ALA A 1 96 ? 29.204 32.219 41.168 1.00 17.80 96 ALA A C 1
ATOM 771 O O . ALA A 1 96 ? 29.485 31.362 41.963 1.00 18.57 96 ALA A O 1
ATOM 773 N N . LEU A 1 97 ? 29.896 32.477 40.038 1.00 20.13 97 LEU A N 1
ATOM 774 C CA . LEU A 1 97 ? 31.033 31.637 39.665 1.00 21.67 97 LEU A CA 1
ATOM 775 C C . LEU A 1 97 ? 32.184 31.858 40.627 1.00 20.34 97 LEU A C 1
ATOM 776 O O . LEU A 1 97 ? 32.855 30.904 40.992 1.00 25.81 97 LEU A O 1
ATOM 781 N N . LYS A 1 98 ? 32.412 33.084 41.079 1.00 21.74 98 LYS A N 1
ATOM 782 C CA . LYS A 1 98 ? 33.403 33.358 42.117 1.00 23.80 98 LYS A CA 1
ATOM 783 C C . LYS A 1 98 ? 33.118 32.531 43.370 1.00 24.59 98 LYS A C 1
ATOM 784 O O . LYS A 1 98 ? 34.023 31.956 43.962 1.00 25.38 98 LYS A O 1
ATOM 789 N N . LEU A 1 99 ? 31.819 32.505 43.712 1.00 25.27 99 LEU A N 1
ATOM 790 C CA . LEU A 1 99 ? 31.439 31.777 44.929 1.00 27.62 99 LEU A CA 1
ATOM 791 C C . LEU A 1 99 ? 31.794 30.307 44.774 1.00 26.46 99 LEU A C 1
ATOM 792 O O . LEU A 1 99 ? 32.194 29.630 45.724 1.00 28.54 99 LEU A O 1
ATOM 797 N N . THR A 1 100 ? 31.690 29.763 43.548 1.00 27.76 100 THR A N 1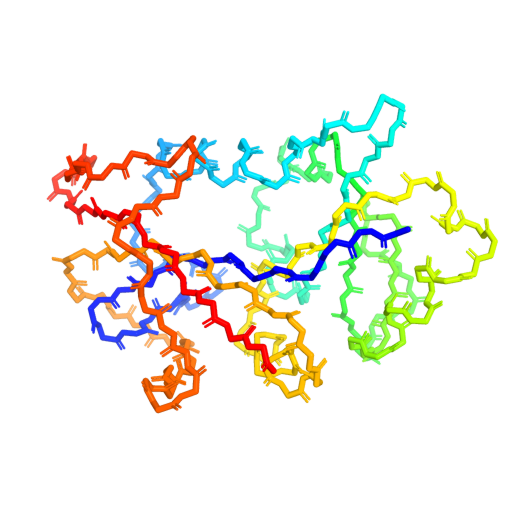
ATOM 798 C CA . THR A 1 100 ? 31.998 28.374 43.317 1.00 31.14 100 THR A CA 1
ATOM 799 C C . THR A 1 100 ? 33.472 28.054 43.554 1.00 31.63 100 THR A C 1
ATOM 800 O O . THR A 1 100 ? 33.746 26.857 43.732 1.00 42.56 100 THR A O 1
ATOM 804 N N . GLU A 1 101 ? 34.265 29.111 43.566 1.00 29.03 101 GLU A N 1
ATOM 805 C CA . GLU A 1 101 ? 35.703 28.969 43.736 1.00 31.63 101 GLU A CA 1
ATOM 806 C C . GLU A 1 101 ? 36.110 29.212 45.171 1.00 32.09 101 GLU A C 1
ATOM 807 O O . GLU A 1 101 ? 37.250 29.002 45.561 1.00 36.14 101 GLU A O 1
ATOM 810 N N . GLN A 1 102 ? 35.154 29.624 46.006 1.00 27.08 102 GLN A N 1
ATOM 811 C CA . GLN A 1 102 ? 35.490 29.858 47.385 1.00 28.20 102 GLN A CA 1
ATOM 812 C C . GLN A 1 102 ? 35.414 28.595 48.192 1.00 25.61 102 GLN A C 1
ATOM 813 O O . GLN A 1 102 ? 34.732 27.630 47.810 1.00 20.60 102 GLN A O 1
ATOM 819 N N . PRO A 1 103 ? 36.108 28.492 49.330 1.00 27.39 103 PRO A N 1
ATOM 820 C CA . PRO A 1 103 ? 36.147 27.251 50.082 1.00 24.22 103 PRO A CA 1
ATOM 821 C C . PRO A 1 103 ? 34.808 26.658 50.505 1.00 19.04 103 PRO A C 1
ATOM 822 O O . PRO A 1 103 ? 34.686 25.447 50.677 1.00 20.02 103 PRO A O 1
ATOM 826 N N . GLU A 1 104 ? 33.776 27.464 50.686 1.00 19.55 104 GLU A N 1
ATOM 827 C CA . GLU A 1 104 ? 32.496 26.883 51.112 1.00 20.78 104 GLU A CA 1
ATOM 828 C C . GLU A 1 104 ? 31.854 26.011 50.027 1.00 18.33 104 GLU A C 1
ATOM 829 O O . GLU A 1 104 ? 30.977 25.191 50.393 1.00 21.60 104 GLU A O 1
ATOM 835 N N . LEU A 1 105 ? 32.215 26.213 48.769 1.00 17.43 105 LEU A N 1
ATOM 836 C CA . LEU A 1 105 ? 31.658 25.448 47.664 1.00 16.87 105 LEU A CA 1
ATOM 837 C C . LEU A 1 105 ? 32.634 24.722 46.774 1.00 16.46 105 LEU A C 1
ATOM 838 O O . LEU A 1 105 ? 32.233 23.789 46.065 1.00 17.82 105 LEU A O 1
ATOM 843 N N . ALA A 1 106 ? 33.866 25.140 46.754 1.00 18.12 106 ALA A N 1
ATOM 844 C CA . ALA A 1 106 ? 34.832 24.646 45.772 1.00 20.56 106 ALA A CA 1
ATOM 845 C C . ALA A 1 106 ? 35.010 23.138 45.800 1.00 20.44 106 ALA A C 1
ATOM 846 O O . ALA A 1 106 ? 35.391 22.599 44.772 1.00 24.97 106 ALA A O 1
ATOM 848 N N . ASN A 1 107 ? 34.846 22.464 46.937 1.00 17.23 107 ASN A N 1
ATOM 849 C CA . ASN A 1 107 ? 34.969 20.999 46.986 1.00 18.75 107 ASN A CA 1
ATOM 850 C C . ASN A 1 107 ? 33.611 20.311 46.901 1.00 16.75 107 ASN A C 1
ATOM 851 O O . ASN A 1 107 ? 33.548 19.073 46.794 1.00 25.51 107 ASN A O 1
ATOM 860 N N . LYS A 1 108 ? 32.494 21.011 46.920 1.00 15.24 108 LYS A N 1
ATOM 861 C CA . LYS A 1 108 ? 31.186 20.380 46.917 1.00 14.33 108 LYS A CA 1
ATOM 862 C C . LYS A 1 108 ? 30.655 20.245 45.487 1.00 12.45 108 LYS A C 1
ATOM 863 O O . LYS A 1 108 ? 29.867 19.340 45.245 1.00 14.94 108 LYS A O 1
ATOM 869 N N . VAL A 1 109 ? 30.976 21.144 44.617 1.00 12.43 109 VAL A N 1
ATOM 870 C CA . VAL A 1 109 ? 30.329 21.304 43.315 1.00 11.84 109 VAL A CA 1
ATOM 871 C C . VAL A 1 109 ? 31.090 20.583 42.231 1.00 12.42 109 VAL A C 1
ATOM 872 O O . VAL A 1 109 ? 32.317 20.721 42.092 1.00 14.70 109 VAL A O 1
ATOM 876 N N . ASP A 1 110 ? 30.331 19.884 41.371 1.00 11.41 110 ASP A N 1
ATOM 877 C CA . ASP A 1 110 ? 30.880 19.336 40.162 1.00 12.59 110 ASP A CA 1
ATOM 878 C C . ASP A 1 110 ? 30.519 20.233 38.965 1.00 12.79 110 ASP A C 1
ATOM 879 O O . ASP A 1 110 ? 31.154 21.257 38.739 1.00 15.25 110 ASP A O 1
ATOM 884 N N . MET A 1 111 ? 29.443 19.944 38.246 1.00 10.74 111 MET A N 1
ATOM 885 C CA . MET A 1 111 ? 29.035 20.720 37.099 1.00 10.95 111 MET A CA 1
ATOM 886 C C . MET A 1 111 ? 28.231 21.946 37.512 1.00 10.39 111 MET A C 1
ATOM 887 O O . MET A 1 111 ? 27.564 21.917 38.531 1.00 11.31 111 MET A O 1
ATOM 892 N N . VAL A 1 112 ? 28.296 22.966 36.680 1.00 10.41 112 VAL A N 1
ATOM 893 C CA . VAL A 1 112 ? 27.486 24.178 36.857 1.00 10.12 112 VAL A CA 1
ATOM 894 C C . VAL A 1 112 ? 26.509 24.233 35.691 1.00 9.99 112 VAL A C 1
ATOM 895 O O . VAL A 1 112 ? 26.905 24.186 34.511 1.00 10.89 112 VAL A O 1
ATOM 899 N N . TRP A 1 113 ? 25.243 24.327 36.029 1.00 9.03 113 TRP A N 1
ATOM 900 C CA . TRP A 1 113 ? 24.152 24.407 35.085 1.00 8.67 113 TRP A CA 1
ATOM 901 C C . TRP A 1 113 ? 23.384 25.702 35.248 1.00 8.99 113 TRP A C 1
ATOM 902 O O . TRP A 1 113 ? 22.862 25.985 36.314 1.00 10.43 113 TRP A O 1
ATOM 913 N N . ILE A 1 114 ? 23.277 26.455 34.165 1.00 8.68 114 ILE A N 1
ATOM 914 C CA . ILE A 1 114 ? 22.467 27.663 34.095 1.00 8.56 114 ILE A CA 1
ATOM 915 C C . ILE A 1 114 ? 21.122 27.222 33.567 1.00 7.97 114 ILE A C 1
ATOM 916 O O . ILE A 1 114 ? 21.038 26.671 32.464 1.00 8.42 114 ILE A O 1
ATOM 921 N N . VAL A 1 115 ? 20.061 27.495 34.327 1.00 8.22 115 VAL A N 1
ATOM 922 C CA . VAL A 1 115 ? 18.747 26.950 34.036 1.00 8.37 115 VAL A CA 1
ATOM 923 C C . VAL A 1 115 ? 17.687 28.030 33.724 1.00 9.06 115 VAL A C 1
ATOM 924 O O . VAL A 1 115 ? 16.514 27.679 33.586 1.00 9.43 115 VAL A O 1
ATOM 928 N N . GLY A 1 116 ? 18.128 29.263 33.575 1.00 9.37 116 GLY A N 1
ATOM 929 C CA . GLY A 1 116 ? 17.290 30.353 33.091 1.00 10.14 116 GLY A CA 1
ATOM 930 C C . GLY A 1 116 ? 17.215 31.475 34.073 1.00 9.34 116 GLY A C 1
ATOM 931 O O . GLY A 1 116 ? 17.693 31.358 35.190 1.00 11.55 116 GLY A O 1
ATOM 932 N N . GLY A 1 117 ? 16.631 32.616 33.680 1.00 10.53 117 GLY A N 1
ATOM 933 C CA . GLY A 1 117 ? 15.940 32.867 32.430 1.00 10.11 117 GLY A CA 1
ATOM 934 C C . GLY A 1 117 ? 16.827 33.600 31.432 1.00 9.92 117 GLY A C 1
ATOM 935 O O . GLY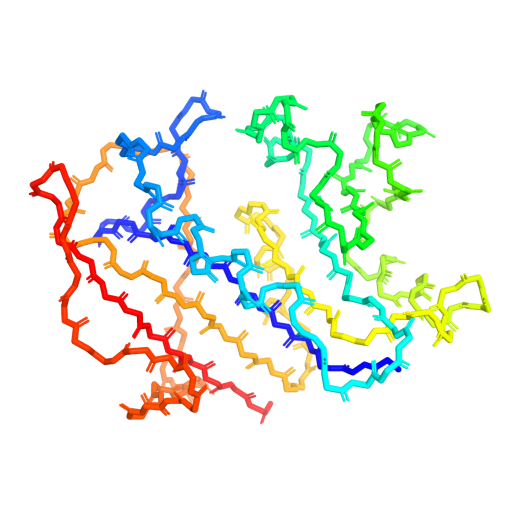 A 1 117 ? 18.030 33.437 31.417 1.00 9.97 117 GLY A O 1
ATOM 936 N N . SER A 1 118 ? 16.173 34.406 30.606 1.00 10.97 118 SER A N 1
ATOM 937 C CA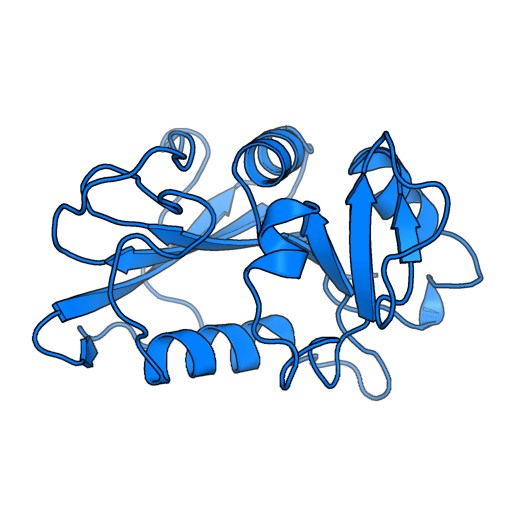 . SER A 1 118 ? 16.806 35.021 29.444 1.00 11.59 118 SER A CA 1
ATOM 938 C C . SER A 1 118 ? 18.113 35.716 29.777 1.00 11.27 118 SER A C 1
ATOM 939 O O . SER A 1 118 ? 19.138 35.530 29.132 1.00 12.18 118 SER A O 1
ATOM 944 N N . SER A 1 119 ? 18.061 36.587 30.786 1.00 12.31 119 SER A N 1
ATOM 945 C CA . SER A 1 119 ? 19.245 37.367 31.112 1.00 13.61 119 SER A CA 1
ATOM 946 C C . SER A 1 119 ? 20.383 36.533 31.616 1.00 12.51 119 SER A C 1
ATOM 947 O O . SER A 1 119 ? 21.551 36.894 31.420 1.00 14.10 119 SER A O 1
ATOM 954 N N . VAL A 1 120 ? 20.084 35.437 32.298 1.00 12.02 120 VAL A N 1
ATOM 955 C CA . VAL A 1 120 ? 21.124 34.557 32.818 1.00 11.96 120 VAL A CA 1
ATOM 956 C C . VAL A 1 120 ? 21.782 33.798 31.682 1.00 11.27 120 VAL A C 1
ATOM 957 O O . VAL A 1 120 ? 22.998 33.649 31.643 1.00 11.45 120 VAL A O 1
ATOM 961 N N . TYR A 1 121 ? 20.983 33.313 30.759 1.00 10.23 121 TYR A N 1
ATOM 962 C CA . TYR A 1 121 ? 21.556 32.671 29.563 1.00 10.45 121 TYR A CA 1
ATOM 963 C C . TYR A 1 121 ? 22.475 33.605 28.800 1.00 10.48 121 TYR A C 1
ATOM 964 O O . TYR A 1 121 ? 23.541 33.275 28.340 1.00 11.16 121 TYR A O 1
ATOM 973 N N . LYS A 1 122 ? 22.042 34.877 28.634 1.00 10.59 122 LYS A N 1
ATOM 974 C CA . LYS A 1 122 ? 22.835 35.867 27.912 1.00 12.15 122 LYS A CA 1
ATOM 975 C C . LYS A 1 122 ? 24.166 36.089 28.632 1.00 12.42 122 LYS A C 1
ATOM 976 O O . LYS A 1 122 ? 25.213 36.168 28.013 1.00 12.86 122 LYS A O 1
ATOM 982 N N . GLU A 1 123 ? 24.117 36.210 29.978 1.00 12.39 123 GLU A N 1
ATOM 983 C CA . GLU A 1 123 ? 25.385 36.402 30.721 1.00 13.89 123 GLU A CA 1
ATOM 984 C C . GLU A 1 123 ? 26.270 35.179 30.569 1.00 13.27 123 GLU A C 1
ATOM 985 O O . GLU A 1 123 ? 27.477 35.316 30.334 1.00 13.88 123 GLU A O 1
ATOM 988 N N . ALA A 1 124 ? 25.736 33.977 30.619 1.00 12.44 124 ALA A N 1
ATOM 989 C CA . ALA A 1 124 ? 26.545 32.785 30.495 1.00 13.18 124 ALA A CA 1
ATOM 990 C C . ALA A 1 124 ? 27.196 32.719 29.131 1.00 12.76 124 ALA A C 1
ATOM 991 O O . ALA A 1 124 ? 28.343 32.297 29.001 1.00 13.75 124 ALA A O 1
ATOM 993 N N . MET A 1 125 ? 26.451 33.120 28.095 1.00 12.17 125 MET A N 1
ATOM 994 C CA . MET A 1 125 ? 26.963 33.068 26.718 1.00 12.51 125 MET A CA 1
ATOM 995 C C . MET A 1 125 ? 28.063 34.071 26.474 1.00 12.61 125 MET A C 1
ATOM 996 O O . MET A 1 125 ? 28.801 33.948 25.497 1.00 16.16 125 MET A O 1
ATOM 1001 N N . ASN A 1 126 ? 28.255 35.049 27.391 1.00 13.87 126 ASN A N 1
ATOM 1002 C CA . ASN A 1 126 ? 29.384 35.963 27.302 1.00 17.33 126 ASN A CA 1
ATOM 1003 C C . ASN A 1 126 ? 30.608 35.430 28.050 1.00 19.61 126 ASN A C 1
ATOM 1004 O O . ASN A 1 126 ? 31.680 36.073 28.056 1.00 25.68 126 ASN A O 1
ATOM 1009 N N . HIS A 1 127 ? 30.550 34.283 28.693 1.00 19.42 127 HIS A N 1
ATOM 1010 C CA . HIS A 1 127 ? 31.680 33.717 29.477 1.00 23.36 127 HIS A CA 1
ATOM 1011 C C . HIS A 1 127 ? 32.643 33.143 28.444 1.00 23.17 127 HIS A C 1
ATOM 1012 O O . HIS A 1 127 ? 32.228 32.325 27.595 1.00 24.85 127 HIS A O 1
ATOM 1019 N N . PRO A 1 128 ? 33.909 33.500 28.496 1.00 34.53 128 PRO A N 1
ATOM 1020 C CA . PRO A 1 128 ? 34.854 32.922 27.544 1.00 31.61 128 PRO A CA 1
ATOM 1021 C C . PRO A 1 128 ? 35.069 31.459 27.890 1.00 29.45 128 PRO A C 1
ATOM 1022 O O . PRO A 1 128 ? 34.937 31.015 29.021 1.00 37.41 128 PRO A O 1
ATOM 1026 N N . GLY A 1 129 ? 35.423 30.703 26.863 1.00 34.32 129 GLY A N 1
ATOM 1027 C CA . GLY A 1 129 ? 35.775 29.321 27.150 1.00 34.15 129 GLY A CA 1
ATOM 1028 C C . GLY A 1 129 ? 34.701 28.331 26.796 1.00 29.03 129 GLY A C 1
ATOM 1029 O O . GLY A 1 129 ? 33.804 28.560 26.016 1.00 31.45 129 GLY A O 1
ATOM 1030 N N . HIS A 1 130 ? 34.847 27.171 27.406 1.00 25.16 130 HIS A N 1
ATOM 1031 C CA . HIS A 1 130 ? 34.007 26.094 26.959 1.00 18.86 130 HIS A CA 1
ATOM 1032 C C . HIS A 1 130 ? 32.607 26.255 27.569 1.00 16.71 130 HIS A C 1
ATOM 1033 O O . HIS A 1 130 ? 32.405 26.475 28.773 1.00 19.86 130 HIS A O 1
ATOM 1040 N N . LEU A 1 131 ? 31.631 26.100 26.684 1.00 14.52 131 LEU A N 1
ATOM 1041 C CA . LEU A 1 131 ? 30.235 26.211 27.064 1.00 12.08 131 LEU A CA 1
ATOM 1042 C C . LEU A 1 131 ? 29.458 25.228 26.205 1.00 10.66 131 LEU A C 1
ATOM 1043 O O . LEU A 1 131 ? 29.620 25.220 24.995 1.00 12.63 131 LEU A O 1
ATOM 1048 N N . LYS A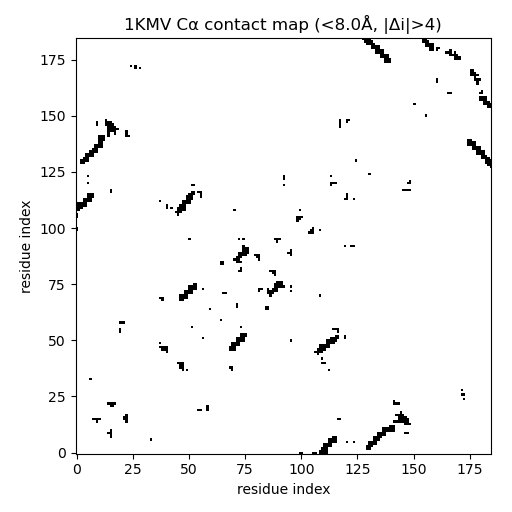 1 132 ? 28.573 24.487 26.825 1.00 10.44 132 LYS A N 1
ATOM 1049 C CA . LYS A 1 132 ? 27.589 23.686 26.106 1.00 10.12 132 LYS A CA 1
ATOM 1050 C C . LYS A 1 132 ? 26.196 24.249 26.374 1.00 9.98 132 LYS A C 1
ATOM 1051 O O . LYS A 1 132 ? 25.882 24.669 27.480 1.00 10.47 132 LYS A O 1
ATOM 1057 N N . LEU A 1 133 ? 25.372 24.190 25.340 1.00 9.36 133 LEU A N 1
ATOM 1058 C CA . LEU A 1 133 ? 23.954 24.547 25.404 1.00 9.34 133 LEU A CA 1
ATOM 1059 C C . LEU A 1 133 ? 23.155 23.293 25.159 1.00 8.30 133 LEU A C 1
ATOM 1060 O O . LEU A 1 133 ? 23.179 22.735 24.033 1.00 10.14 133 LEU A O 1
ATOM 1065 N N . PHE A 1 134 ? 22.387 22.846 26.146 1.00 7.86 134 PHE A N 1
ATOM 1066 C CA . PHE A 1 134 ? 21.476 21.701 26.023 1.00 7.91 134 PHE A CA 1
ATOM 1067 C C . PHE A 1 134 ? 20.116 22.304 25.745 1.00 7.73 134 PHE A C 1
ATOM 1068 O O . PHE A 1 134 ? 19.488 22.911 26.629 1.00 8.03 134 PHE A O 1
ATOM 1076 N N . VAL A 1 135 ? 19.681 22.201 24.475 1.00 7.57 135 VAL A N 1
ATOM 1077 C CA . VAL A 1 135 ? 18.496 22.887 24.006 1.00 7.87 135 VAL A CA 1
ATOM 1078 C C . VAL A 1 135 ? 17.440 21.862 23.656 1.00 7.95 135 VAL A C 1
ATOM 1079 O O . VAL A 1 135 ? 17.625 21.021 22.766 1.00 9.30 135 VAL A O 1
ATOM 1083 N N . THR A 1 136 ? 16.282 21.935 24.281 1.00 7.51 136 THR A N 1
ATOM 1084 C CA . THR A 1 136 ? 15.130 21.151 23.901 1.00 8.30 136 THR A CA 1
ATOM 1085 C C . THR A 1 136 ? 14.339 22.002 22.916 1.00 8.65 136 THR A C 1
ATOM 1086 O O . THR A 1 136 ? 13.845 23.083 23.303 1.00 9.61 136 THR A O 1
ATOM 1090 N N . ARG A 1 137 ? 14.214 21.543 21.692 1.00 8.75 137 ARG A N 1
ATOM 1091 C CA . ARG A 1 137 ? 13.427 22.214 20.658 1.00 9.27 137 ARG A CA 1
ATOM 1092 C C . ARG A 1 137 ? 12.013 21.722 20.765 1.00 9.54 137 ARG A C 1
ATOM 1093 O O . ARG A 1 137 ? 11.711 20.575 20.419 1.00 10.93 137 ARG A O 1
ATOM 1101 N N . ILE A 1 138 ? 11.128 22.573 21.240 1.00 9.74 138 ILE A N 1
ATOM 1102 C CA . ILE A 1 138 ? 9.675 22.330 21.257 1.00 10.78 138 ILE A CA 1
ATOM 1103 C C . ILE A 1 138 ? 9.172 22.753 19.899 1.00 11.24 138 ILE A C 1
ATOM 1104 O O . ILE A 1 138 ? 9.294 23.924 19.531 1.00 12.65 138 ILE A O 1
ATOM 1113 N N . MET A 1 139 ? 8.687 21.783 19.106 1.00 11.71 139 MET A N 1
ATOM 1114 C CA . MET A 1 139 ? 8.508 21.962 17.664 1.00 13.50 139 MET A CA 1
ATOM 1115 C C . MET A 1 139 ? 7.132 22.550 17.341 1.00 14.72 139 MET A C 1
ATOM 1116 O O . MET A 1 139 ? 6.432 22.081 16.452 1.00 19.12 139 MET A O 1
ATOM 1125 N N . GLN A 1 140 ? 6.757 23.647 17.997 1.00 13.48 140 GLN A N 1
ATOM 1126 C CA . GLN A 1 140 ? 5.554 24.410 17.753 1.00 14.98 140 GLN A CA 1
ATOM 1127 C C . GLN A 1 140 ? 5.838 25.825 18.230 1.00 15.10 140 GLN A C 1
ATOM 1128 O O . GLN A 1 140 ? 6.704 26.035 19.078 1.00 15.59 140 GLN A O 1
ATOM 1134 N N . ASP A 1 141 ? 5.080 26.782 17.697 1.00 15.25 141 ASP A N 1
ATOM 1135 C CA . ASP A 1 141 ? 5.103 28.137 18.189 1.00 17.90 141 ASP A CA 1
ATOM 1136 C C . ASP A 1 141 ? 4.226 28.226 19.427 1.00 17.08 141 ASP A C 1
ATOM 1137 O O . ASP A 1 141 ? 3.126 27.617 19.407 1.00 20.74 141 ASP A O 1
ATOM 1142 N N . PHE A 1 142 ? 4.611 28.971 20.426 1.00 17.45 142 PHE A N 1
ATOM 1143 C CA . PHE A 1 142 ? 3.827 29.306 21.586 1.00 17.88 142 PHE A CA 1
ATOM 1144 C C . PHE A 1 142 ? 3.977 30.776 21.927 1.00 17.68 142 PHE A C 1
ATOM 1145 O O . PHE A 1 142 ? 5.077 31.310 21.893 1.00 17.53 142 PHE A O 1
ATOM 1153 N N . GLU A 1 143 ? 2.849 31.399 22.257 1.00 21.25 143 GLU A N 1
ATOM 1154 C CA . GLU A 1 143 ? 2.878 32.802 22.679 1.00 21.92 143 GLU A CA 1
ATOM 1155 C C . GLU A 1 143 ? 3.819 32.942 23.876 1.00 18.86 143 GLU A C 1
ATOM 1156 O O . GLU A 1 143 ? 3.667 32.266 24.895 1.00 18.70 143 GLU A O 1
ATOM 1161 N N . SER A 1 144 ? 4.752 33.869 23.819 1.00 16.40 144 SER A N 1
ATOM 1162 C CA . SER A 1 144 ? 5.789 34.017 24.795 1.00 14.32 144 SER A CA 1
ATOM 1163 C C . SER A 1 144 ? 6.067 35.490 25.036 1.00 15.12 144 SER A C 1
ATOM 1164 O O . SER A 1 144 ? 5.809 36.297 24.137 1.00 17.58 144 SER A O 1
ATOM 1167 N N . ASP A 1 145 ? 6.610 35.781 26.188 1.00 14.02 145 ASP A N 1
ATOM 1168 C CA . ASP A 1 145 ? 7.056 37.156 26.454 1.00 15.84 145 ASP A CA 1
ATOM 1169 C C . ASP A 1 145 ? 8.512 37.249 26.913 1.00 15.06 145 ASP A C 1
ATOM 1170 O O . ASP A 1 145 ? 8.972 38.369 27.151 1.00 18.59 145 ASP A O 1
ATOM 1175 N N . THR A 1 146 ? 9.203 36.106 26.961 1.00 13.76 146 THR A N 1
ATOM 1176 C CA . THR A 1 146 ? 10.607 36.041 27.285 1.00 14.02 146 THR A CA 1
ATOM 1177 C C . THR A 1 146 ? 11.205 35.001 26.324 1.00 12.08 146 THR A C 1
ATOM 1178 O O . THR A 1 146 ? 10.561 34.005 26.043 1.00 11.65 146 THR A O 1
ATOM 1185 N N . PHE A 1 147 ? 12.397 35.276 25.844 1.00 11.65 147 PHE A N 1
ATOM 1186 C CA . PHE A 1 147 ? 12.982 34.555 24.721 1.00 11.49 147 PHE A CA 1
ATOM 1187 C C . PHE A 1 147 ? 14.414 34.178 24.996 1.00 11.30 147 PHE A C 1
ATOM 1188 O O . PHE A 1 147 ? 15.144 34.833 25.700 1.00 14.02 147 PHE A O 1
ATOM 1196 N N . PHE A 1 148 ? 14.816 33.071 24.346 1.00 10.46 148 PHE A N 1
ATOM 1197 C CA . PHE A 1 148 ? 16.208 32.647 24.367 1.00 10.01 148 PHE A CA 1
ATOM 1198 C C . PHE A 1 148 ? 16.973 33.393 23.291 1.00 10.18 148 PHE A C 1
ATOM 1199 O O . PHE A 1 148 ? 16.420 33.621 22.200 1.00 10.98 148 PHE A O 1
ATOM 1207 N N . PRO A 1 149 ? 18.210 33.814 23.530 1.00 10.13 149 PRO A N 1
ATOM 1208 C CA . PRO A 1 149 ? 18.960 34.542 22.523 1.00 11.23 149 PRO A CA 1
ATOM 1209 C C . PRO A 1 149 ? 19.377 33.649 21.373 1.00 10.86 149 PRO A C 1
ATOM 1210 O O . PRO A 1 149 ? 19.337 32.425 21.386 1.00 12.57 149 PRO A O 1
ATOM 1214 N N . GLU A 1 150 ? 19.796 34.305 20.284 1.00 11.88 150 GLU A N 1
ATOM 1215 C CA . GLU A 1 150 ? 20.280 33.628 19.105 1.00 11.45 150 GLU A CA 1
ATOM 1216 C C . GLU A 1 150 ? 21.567 32.877 19.381 1.00 10.26 150 GLU A C 1
ATOM 1217 O O . GLU A 1 150 ? 22.434 33.379 20.070 1.00 12.49 150 GLU A O 1
ATOM 1228 N N . ILE A 1 151 ? 21.685 31.699 18.785 1.00 10.36 151 ILE A N 1
ATOM 1229 C CA . ILE A 1 151 ? 22.882 30.875 18.866 1.00 10.22 151 ILE A CA 1
ATOM 1230 C C . ILE A 1 151 ? 23.721 31.133 17.630 1.00 10.73 151 ILE A C 1
ATOM 1231 O O . ILE A 1 151 ? 23.307 30.863 16.493 1.00 12.65 151 ILE A O 1
ATOM 1236 N N . ASP A 1 152 ? 24.907 31.677 17.806 1.00 10.54 152 ASP A N 1
ATOM 1237 C CA . ASP A 1 152 ? 25.823 31.979 16.710 1.00 10.94 152 ASP A CA 1
ATOM 1238 C C . ASP A 1 152 ? 26.450 30.704 16.176 1.00 10.66 152 ASP A C 1
ATOM 1239 O O . ASP A 1 152 ? 27.352 30.133 16.808 1.00 11.40 152 ASP A O 1
ATOM 1244 N N . LEU A 1 153 ? 26.018 30.244 15.006 1.00 11.45 153 LEU A N 1
ATOM 1245 C CA . LEU A 1 153 ? 26.546 28.977 14.455 1.00 12.64 153 LEU A CA 1
ATOM 1246 C C . LEU A 1 153 ? 27.896 29.125 13.803 1.00 12.26 153 LEU A C 1
ATOM 1247 O O . LEU A 1 153 ? 28.446 28.096 13.350 1.00 15.52 153 LEU A O 1
ATOM 1252 N N . GLU A 1 154 ? 28.520 30.293 13.832 1.00 12.33 154 GLU A N 1
ATOM 1253 C CA . GLU A 1 154 ? 29.933 30.423 13.494 1.00 13.22 154 GLU A CA 1
ATOM 1254 C C . GLU A 1 154 ? 30.780 30.187 14.721 1.00 13.93 154 GLU A C 1
ATOM 1255 O O . GLU A 1 154 ? 31.995 30.070 14.608 1.00 19.47 154 GLU A O 1
ATOM 1261 N N . LYS A 1 155 ? 30.196 30.118 15.924 1.00 13.19 155 LYS A N 1
ATOM 1262 C CA . LYS A 1 155 ? 30.862 29.948 17.187 1.00 14.33 155 LYS A CA 1
ATOM 1263 C C . LYS A 1 155 ? 30.515 28.629 17.875 1.00 14.26 155 LYS A C 1
ATOM 1264 O O . LYS A 1 155 ? 31.346 27.941 18.463 1.00 20.69 155 LYS A O 1
ATOM 1270 N N . TYR A 1 156 ? 29.244 28.251 17.781 1.00 12.35 156 TYR A N 1
ATOM 1271 C CA . TYR A 1 156 ? 28.729 27.017 18.297 1.00 11.94 156 TYR A CA 1
ATOM 1272 C C . TYR A 1 156 ? 28.548 25.995 17.191 1.00 12.89 156 TYR A C 1
ATOM 1273 O O . TYR A 1 156 ? 28.210 26.365 16.060 1.00 17.21 156 TYR A O 1
ATOM 1282 N N . LYS A 1 157 ? 28.775 24.746 17.509 1.00 13.12 157 LYS A N 1
ATOM 1283 C CA . LYS A 1 157 ? 28.459 23.627 16.663 1.00 14.00 157 LYS A CA 1
ATOM 1284 C C . LYS A 1 157 ? 27.327 22.816 17.250 1.00 11.67 157 LYS A C 1
ATOM 1285 O O . LYS A 1 157 ? 27.375 22.556 18.467 1.00 12.33 157 LYS A O 1
ATOM 1291 N N . LEU A 1 158 ? 26.400 22.377 16.418 1.00 13.31 158 LEU A N 1
ATOM 1292 C CA . LEU A 1 158 ? 25.411 21.412 16.812 1.00 12.03 158 LEU A CA 1
ATOM 1293 C C . LEU A 1 158 ? 26.063 20.062 16.787 1.00 12.80 158 LEU A C 1
ATOM 1294 O O . LEU A 1 158 ? 26.513 19.590 15.739 1.00 16.06 158 LEU A O 1
ATOM 1299 N N . LEU A 1 159 ? 26.132 19.384 17.924 1.00 12.03 159 LEU A N 1
ATOM 1300 C CA . LEU A 1 159 ? 26.720 18.061 17.973 1.00 12.17 159 LEU A CA 1
ATOM 1301 C C . LEU A 1 159 ? 25.787 17.055 17.310 1.00 12.67 159 LEU A C 1
ATOM 1302 O O . LEU A 1 159 ? 24.568 17.090 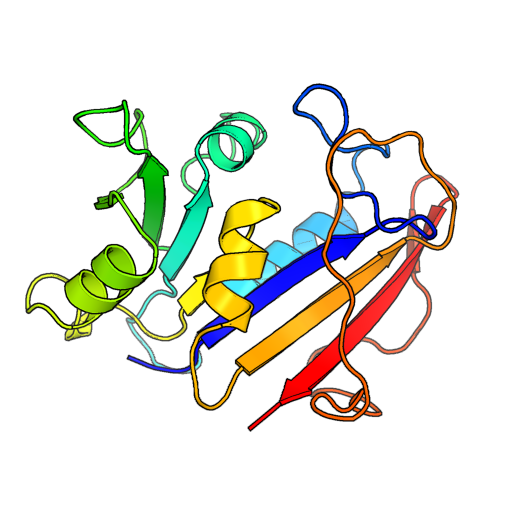17.492 1.00 13.83 159 LEU A O 1
ATOM 1307 N N . PRO A 1 160 ? 26.282 16.132 16.507 1.00 12.86 160 PRO A N 1
ATOM 1308 C CA . PRO A 1 160 ? 25.377 15.150 15.867 1.00 13.38 160 PRO A CA 1
ATOM 1309 C C . PRO A 1 160 ? 24.663 14.311 16.891 1.00 11.83 160 PRO A C 1
ATOM 1310 O O . PRO A 1 160 ? 23.509 13.919 16.641 1.00 13.61 160 PRO A O 1
ATOM 1317 N N . GLU A 1 161 ? 25.245 14.013 18.024 1.00 12.29 161 GLU A N 1
ATOM 1318 C CA . GLU A 1 161 ? 24.596 13.366 19.145 1.00 13.00 161 GLU A CA 1
ATOM 1319 C C . GLU A 1 161 ? 25.514 13.629 20.340 1.00 12.69 161 GLU A C 1
ATOM 1320 O O . GLU A 1 161 ? 26.605 14.136 20.214 1.00 14.96 161 GLU A O 1
ATOM 1326 N N . TYR A 1 162 ? 25.033 13.255 21.484 1.00 11.87 162 TYR A N 1
ATOM 1327 C CA . TYR A 1 162 ? 25.761 13.453 22.748 1.00 12.09 162 TYR A CA 1
ATOM 1328 C C . TYR A 1 162 ? 25.483 12.246 23.611 1.00 11.52 162 TYR A C 1
ATOM 1329 O O . TYR A 1 162 ? 24.314 11.771 23.647 1.00 11.93 162 TYR A O 1
ATOM 1338 N N . PRO A 1 163 ? 26.487 11.690 24.275 1.00 12.83 163 PRO A N 1
ATOM 1339 C CA . PRO A 1 163 ? 26.222 10.472 25.074 1.00 14.09 163 PRO A CA 1
ATOM 1340 C C . PRO A 1 163 ? 25.125 10.726 26.095 1.00 14.36 163 PRO A C 1
ATOM 1341 O O . PRO A 1 163 ? 25.075 11.738 26.791 1.00 15.92 163 PRO A O 1
ATOM 1345 N N . GLY A 1 164 ? 24.210 9.767 26.203 1.00 17.72 164 GLY A N 1
ATOM 1346 C CA . GLY A 1 164 ? 23.145 9.871 27.188 1.00 20.90 164 GLY A CA 1
ATOM 1347 C C . GLY A 1 164 ? 21.975 10.730 26.770 1.00 17.69 164 GLY A C 1
ATOM 1348 O O . GLY A 1 164 ? 21.003 10.807 27.506 1.00 23.50 164 GLY A O 1
ATOM 1349 N N . VAL A 1 165 ? 21.999 11.337 25.574 1.00 12.02 165 VAL A N 1
ATOM 1350 C CA . VAL A 1 165 ? 20.916 12.201 25.118 1.00 10.47 165 VAL A CA 1
ATOM 1351 C C . VAL A 1 165 ? 20.258 11.536 23.926 1.00 10.53 165 VAL A C 1
ATOM 1352 O O . VAL A 1 165 ? 20.906 11.219 22.935 1.00 11.43 165 VAL A O 1
ATOM 1356 N N . LEU A 1 166 ? 18.969 11.265 24.028 1.00 10.45 166 LEU A N 1
ATOM 1357 C CA . LEU A 1 166 ? 18.201 10.658 22.940 1.00 10.51 166 LEU A CA 1
ATOM 1358 C C . LEU A 1 166 ? 18.199 11.592 21.719 1.00 10.23 166 LEU A C 1
ATOM 1359 O O . LEU A 1 166 ? 18.012 12.787 21.857 1.00 10.95 166 LEU A O 1
ATOM 1364 N N . SER A 1 167 ? 18.308 10.994 20.534 1.00 10.30 167 SER A N 1
ATOM 1365 C CA . SER A 1 167 ? 18.222 11.724 19.277 1.00 11.23 167 SER A CA 1
ATOM 1366 C C . SER A 1 167 ? 16.798 11.754 18.711 1.00 12.10 167 SER A C 1
ATOM 1367 O O . SER A 1 167 ? 16.487 12.669 17.920 1.00 14.78 167 SER A O 1
ATOM 1370 N N . ASP A 1 168 ? 15.987 10.785 19.102 1.00 12.00 168 ASP A N 1
ATOM 1371 C CA . ASP A 1 168 ? 14.691 10.628 18.466 1.00 12.43 168 ASP A CA 1
ATOM 1372 C C . ASP A 1 168 ? 13.696 11.695 18.961 1.00 11.33 168 ASP A C 1
ATOM 1373 O O . ASP A 1 168 ? 13.773 12.243 20.065 1.00 11.91 168 ASP A O 1
ATOM 1378 N N . VAL A 1 169 ? 12.731 11.951 18.113 1.00 12.67 169 VAL A N 1
ATOM 1379 C CA . VAL A 1 169 ? 11.655 12.862 18.445 1.00 12.41 169 VAL A CA 1
ATOM 1380 C C . VAL A 1 169 ? 10.823 12.298 19.591 1.00 11.94 169 VAL A C 1
ATOM 1381 O O . VAL A 1 169 ? 10.527 11.120 19.602 1.00 13.87 169 VAL A O 1
ATOM 1385 N N . GLN A 1 170 ? 10.489 13.171 20.520 1.00 11.36 170 GLN A N 1
ATOM 1386 C CA . GLN A 1 170 ? 9.664 12.903 21.665 1.00 11.83 170 GLN A CA 1
ATOM 1387 C C . GLN A 1 170 ? 8.297 13.519 21.447 1.00 11.97 170 GLN A C 1
ATOM 1388 O O . GLN A 1 170 ? 8.158 14.489 20.719 1.00 12.29 170 GLN A O 1
ATOM 1394 N N . GLU A 1 171 ? 7.257 13.011 22.136 1.00 13.45 171 GLU A N 1
ATOM 1395 C CA . GLU A 1 171 ? 5.959 13.684 22.059 1.00 14.59 171 GLU A CA 1
ATOM 1396 C C . GLU A 1 171 ? 5.198 13.481 23.370 1.00 14.79 171 GLU A C 1
ATOM 1397 O O . GLU A 1 171 ? 5.147 12.356 23.898 1.00 18.28 171 GLU A O 1
ATOM 1403 N N . GLU A 1 172 ? 4.615 14.550 23.877 1.00 15.49 172 GLU A N 1
ATOM 1404 C CA . GLU A 1 172 ? 3.784 14.544 25.061 1.00 16.86 172 GLU A CA 1
ATOM 1405 C C . GLU A 1 172 ? 2.673 15.572 24.888 1.00 16.46 172 GLU A C 1
ATOM 1406 O O . GLU A 1 172 ? 2.975 16.619 24.344 1.00 16.88 172 GLU A O 1
ATOM 1412 N N . LYS A 1 173 ? 1.421 15.237 25.272 1.00 19.10 173 LYS A N 1
ATOM 1413 C CA . LYS A 1 173 ? 0.279 16.135 25.157 1.00 23.32 173 LYS A CA 1
ATOM 1414 C C . LYS A 1 173 ? 0.149 16.711 23.761 1.00 21.59 173 LYS A C 1
ATOM 1415 O O . LYS A 1 173 ? -0.252 17.856 23.551 1.00 26.11 173 LYS A O 1
ATOM 1421 N N . GLY A 1 174 ? 0.478 15.888 22.771 1.00 21.55 174 GLY A N 1
ATOM 1422 C CA . GLY A 1 174 ? 0.407 16.241 21.374 1.00 22.87 174 GLY A CA 1
ATOM 1423 C C . GLY A 1 174 ? 1.462 17.212 20.883 1.00 20.91 174 GLY A C 1
ATOM 1424 O O . GLY A 1 174 ? 1.352 17.767 19.769 1.00 23.39 174 GLY A O 1
ATOM 1425 N N . ILE A 1 175 ? 2.506 17.445 21.663 1.00 16.40 175 ILE A N 1
ATOM 1426 C CA . ILE A 1 175 ? 3.549 18.377 21.351 1.00 15.09 175 ILE A CA 1
ATOM 1427 C C . ILE A 1 175 ? 4.834 17.583 21.136 1.00 14.45 175 ILE A C 1
ATOM 1428 O O . ILE A 1 175 ? 5.292 16.878 22.015 1.00 14.88 175 ILE A O 1
ATOM 1433 N N . LYS A 1 176 ? 5.389 17.719 19.968 1.00 13.20 176 LYS A N 1
ATOM 1434 C CA . LYS A 1 176 ? 6.646 17.091 19.611 1.00 12.56 176 LYS A CA 1
ATOM 1435 C C . LYS A 1 176 ? 7.844 17.967 20.049 1.00 11.15 176 LYS A C 1
ATOM 1436 O O . LYS A 1 176 ? 7.800 19.205 19.955 1.00 12.64 176 LYS A O 1
ATOM 1442 N N . TYR A 1 177 ? 8.897 17.276 20.462 1.00 10.67 177 TYR A N 1
ATOM 1443 C CA . TYR A 1 177 ? 10.124 18.009 20.842 1.00 10.49 177 TYR A CA 1
ATOM 1444 C C . TYR A 1 177 ? 11.320 17.092 20.667 1.00 10.12 177 TYR A C 1
ATOM 1445 O O . TYR A 1 177 ? 11.191 15.872 20.554 1.00 11.34 177 TYR A O 1
ATOM 1454 N N . LYS A 1 178 ? 12.498 17.680 20.662 1.00 10.26 178 LYS A N 1
ATOM 1455 C CA . LYS A 1 178 ? 13.710 16.918 20.488 1.00 10.38 178 LYS A CA 1
ATOM 1456 C C . LYS A 1 178 ? 14.846 17.571 21.278 1.00 9.15 178 LYS A C 1
ATOM 1457 O O . LYS A 1 178 ? 14.808 18.790 21.577 1.00 10.17 178 LYS A O 1
ATOM 1463 N N . PHE A 1 179 ? 15.859 16.797 21.600 1.00 9.08 179 PHE A N 1
ATOM 1464 C CA . PHE A 1 179 ? 16.996 17.241 22.399 1.00 8.56 179 PHE A CA 1
ATOM 1465 C C . PHE A 1 179 ? 18.182 17.516 21.496 1.00 8.84 179 PHE A C 1
ATOM 1466 O O . PHE A 1 179 ? 18.610 16.634 20.708 1.00 11.19 179 PHE A O 1
ATOM 1474 N N . GLU A 1 180 ? 18.798 18.685 21.662 1.00 9.22 180 GLU A N 1
ATOM 1475 C CA . GLU A 1 180 ? 19.991 19.098 20.942 1.00 9.66 180 GLU A CA 1
ATOM 1476 C C . GLU A 1 180 ? 21.062 19.511 21.903 1.00 8.60 180 GLU A C 1
ATOM 1477 O O . GLU A 1 180 ? 20.756 20.008 23.024 1.00 8.95 180 GLU A O 1
ATOM 1483 N N . VAL A 1 181 ? 22.311 19.398 21.508 1.00 9.03 181 VAL A N 1
ATOM 1484 C CA . VAL A 1 181 ? 23.451 19.881 22.280 1.00 9.07 181 VAL A CA 1
ATOM 1485 C C . VAL A 1 181 ? 24.356 20.657 21.354 1.00 9.34 181 VAL A C 1
ATOM 1486 O O . VAL A 1 181 ? 24.784 20.156 20.319 1.00 10.54 181 VAL A O 1
ATOM 1490 N N . TYR A 1 182 ? 24.672 21.899 21.757 1.00 9.48 182 TYR A N 1
ATOM 1491 C CA . TYR A 1 182 ? 25.560 22.805 21.068 1.00 9.98 182 TYR A CA 1
ATOM 1492 C C . TYR A 1 182 ? 26.795 22.981 21.911 1.00 10.39 182 TYR A C 1
ATOM 1493 O O . TYR A 1 182 ? 26.754 22.987 23.150 1.00 11.01 182 TYR A O 1
ATOM 1502 N N . GLU A 1 183 ? 27.945 23.167 21.254 1.00 11.17 183 GLU A N 1
ATOM 1503 C CA . GLU A 1 183 ? 29.170 23.400 21.982 1.00 11.96 183 GLU A CA 1
ATOM 1504 C C . GLU A 1 183 ? 29.952 24.534 21.372 1.00 11.56 183 GLU A C 1
ATOM 1505 O O . GLU A 1 183 ? 30.081 24.578 20.125 1.00 12.13 183 GLU A O 1
ATOM 1511 N N . LYS A 1 184 ? 30.489 25.415 22.178 1.00 12.67 184 LYS A N 1
ATOM 1512 C CA . LY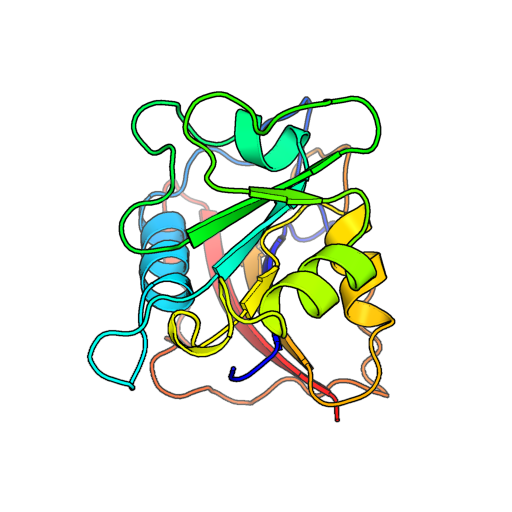S A 1 184 ? 31.511 26.374 21.737 1.00 16.73 184 LYS A CA 1
ATOM 1513 C C . LYS A 1 184 ? 32.832 26.118 22.526 1.00 22.45 184 LYS A C 1
ATOM 1514 O O . LYS A 1 184 ? 32.754 25.595 23.664 1.00 19.57 184 LYS A O 1
ATOM 1520 N N . ASN A 1 185 ? 33.967 26.560 22.044 1.00 24.63 185 ASN A N 1
ATOM 1521 C CA . ASN A 1 18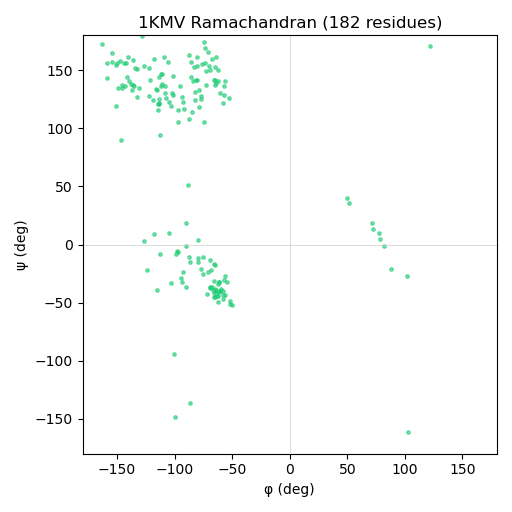5 ? 35.176 26.619 22.868 1.00 35.50 185 ASN A CA 1
ATOM 1522 C C . ASN A 1 185 ? 35.965 27.836 22.411 1.00 41.79 185 ASN A C 1
ATOM 1523 O O . ASN A 1 185 ? 36.765 27.697 21.489 1.00 51.14 185 ASN A O 1
ATOM 1528 N N . ASP A 1 186 ? 35.698 28.986 23.015 1.00 48.14 186 ASP A N 1
#

Nearest PDB structures (foldseek):
  3nxo-assembly1_A  TM=9.935E-01  e=7.979E-38  Homo sapiens
  3s3v-assembly1_A  TM=9.924E-01  e=1.084E-37  Homo sapiens
  3oaf-assembly1_A  TM=9.954E-01  e=1.882E-37  Homo sapiens
  3ghc-assembly1_A  TM=9.964E-01  e=4.175E-37  Homo sapiens
  3eig-assembly1_A  TM=9.918E-01  e=2.718E-37  Homo sapiens